Protein AF-A0A8T2C7H6-F1 (afdb_monomer_lite)

Foldseek 3Di:
DQPQLVVLLVCQVPVVVVDQQEWEAAPVGDIRGHHCVLLCVQQVLVVVQQVVQVVVDPDRHGYGYVCVQQVPDHADPQLVSQLVSCSRNVDHDPRDPVLLPDPDPLDPSLDDPSNVRSVVSNVSVCVSSVVVVSVVCCCVVPSNPVLPPPDDDDPPDDDDDDDDDPPVVVVVVVVVVVVVVVVVVVSNVVSVVVVVVLSVQLVVLVVQLVVLVVVLVVLVVVLVVCVVVVVVVSNVVSVVVSVVSVVVNVVSVVSNVVSVD

Radius of gyration: 28.63 Å; chains: 1; bounding box: 79×47×77 Å

Sequence (261 aa):
MLLLSNSLDSIFDKPEEFYSDAKLVLANGHEVSFHRCILLARIPLFKTALARAEKIQVDKTTKLELKEIAKDYEVGFHSVITVLAYAYSNRIKPPPKEISNCLDMNCCHLNCRPTVNFFMEVLYLAYIFQIPELVTRYQVSDSFVQVIDSGNQSLESPVVTVVGNGSSRLELVKAQIEAKLNRARELAASVTSARKNAIRKRRKASKNIRLASTTHEELEKQLEEAIEAEDFDAAERISESLAAKERDRLALLALLRQAEC

InterPro domains:
  IPR000210 BTB/POZ domain [PF00651] (17-108)
  IPR000210 BTB/POZ domain [PS50097] (20-96)
  IPR000210 BTB/POZ domain [SM00225] (20-146)
  IPR044292 Regulatory protein NPR [PTHR46475] (3-150)

Organism: NCBI:txid1240361

pLDDT: mean 79.99, std 16.01, range [32.78, 97.56]

Secondary structure (DSSP, 8-state):
-HHHHHHHHHHHHSTTTTT--EEEEPTTS-EEEE-HHHHHHH-THHHHHHHHHGGG--SSSEEEEGGGT--SS---HHHHHHHHHHHHHS-PPPP-GGGG--S-TT--STT-HHHHHHHHHHHHHHHHTT-HHHHHHHTTSTTSGGGT-SS--------------HHHHHHHHHHHHHHHHHHHHHHHHHHHHHHHHHHHHHHHHHHHHHHHHHHHHHHHHHHHHHHHTT-HHHHHHHHHHHHHHHHHHHHHHHHHHHHH-

Structure (mmCIF, N/CA/C/O backbone):
data_AF-A0A8T2C7H6-F1
#
_entry.id   AF-A0A8T2C7H6-F1
#
loop_
_atom_site.group_PDB
_atom_site.id
_atom_site.type_symbol
_atom_site.label_atom_id
_atom_site.label_alt_id
_atom_site.label_comp_id
_atom_site.label_asym_id
_atom_site.label_entity_id
_atom_site.label_seq_id
_atom_site.pdbx_PDB_ins_code
_atom_site.Cartn_x
_atom_site.Cartn_y
_atom_site.Cartn_z
_atom_site.occupancy
_atom_site.B_iso_or_equiv
_atom_site.auth_seq_id
_atom_site.auth_comp_id
_atom_site.auth_asym_id
_atom_site.auth_atom_id
_atom_site.pdbx_PDB_model_num
ATOM 1 N N . MET A 1 1 ? 6.888 15.264 22.978 1.00 47.78 1 MET A N 1
ATOM 2 C CA . MET A 1 1 ? 5.768 14.318 22.741 1.00 47.78 1 MET A CA 1
ATOM 3 C C . MET A 1 1 ? 6.164 13.058 21.937 1.00 47.78 1 MET A C 1
ATOM 5 O O . MET A 1 1 ? 5.310 12.215 21.708 1.00 47.78 1 MET A O 1
ATOM 9 N N . LEU A 1 2 ? 7.434 12.872 21.531 1.00 53.25 2 LEU A N 1
ATOM 10 C CA . LEU A 1 2 ? 7.877 11.685 20.767 1.00 53.25 2 LEU A CA 1
ATOM 11 C C . LEU A 1 2 ? 8.210 10.460 21.644 1.00 53.25 2 LEU A C 1
ATOM 13 O O . LEU A 1 2 ? 8.023 9.336 21.197 1.00 53.25 2 LEU A O 1
ATOM 17 N N . LEU A 1 3 ? 8.636 10.667 22.897 1.00 55.28 3 LEU A N 1
ATOM 18 C CA . LEU A 1 3 ? 9.089 9.589 23.791 1.00 55.28 3 LEU A CA 1
ATOM 19 C C . LEU A 1 3 ? 7.955 8.637 24.214 1.00 55.28 3 LEU A C 1
ATOM 21 O O . LEU A 1 3 ? 8.118 7.429 24.126 1.00 55.28 3 LEU A O 1
ATOM 25 N N . LEU A 1 4 ? 6.778 9.169 24.567 1.00 59.59 4 LEU A N 1
ATOM 26 C CA . LEU A 1 4 ? 5.610 8.364 24.962 1.00 59.59 4 LEU A CA 1
ATOM 27 C C . LEU A 1 4 ? 5.052 7.505 23.817 1.00 59.59 4 LEU A C 1
ATOM 29 O O . LEU A 1 4 ? 4.659 6.369 24.052 1.00 59.59 4 LEU A O 1
ATOM 33 N N . SER A 1 5 ? 5.036 8.015 22.578 1.00 59.41 5 SER A N 1
ATOM 34 C CA . SER A 1 5 ? 4.521 7.241 21.432 1.00 59.41 5 SER A CA 1
ATOM 35 C C . SER A 1 5 ? 5.413 6.052 21.078 1.00 59.41 5 SER A C 1
ATOM 37 O O . SER A 1 5 ? 4.890 4.990 20.765 1.00 59.41 5 SER A O 1
ATOM 39 N N . ASN A 1 6 ? 6.738 6.207 21.177 1.00 62.47 6 ASN A N 1
ATOM 40 C CA . ASN A 1 6 ? 7.678 5.106 20.950 1.00 62.47 6 ASN A CA 1
ATOM 41 C C . ASN A 1 6 ? 7.538 4.019 22.028 1.00 62.47 6 ASN A C 1
ATOM 43 O O . ASN A 1 6 ? 7.580 2.838 21.711 1.00 62.47 6 ASN A O 1
ATOM 47 N N . SER A 1 7 ? 7.335 4.411 23.291 1.00 71.81 7 SER A N 1
ATOM 48 C CA . SER A 1 7 ? 7.125 3.461 24.389 1.00 71.81 7 SER A CA 1
ATOM 49 C C . SER A 1 7 ? 5.823 2.669 24.248 1.00 71.81 7 SER A C 1
ATOM 51 O O . SER A 1 7 ? 5.812 1.479 24.539 1.00 71.81 7 SER A O 1
ATOM 53 N N . LEU A 1 8 ? 4.740 3.302 23.781 1.00 77.44 8 LEU A N 1
ATOM 54 C CA . LEU A 1 8 ? 3.461 2.620 23.554 1.00 77.44 8 LEU A CA 1
ATOM 55 C C . LEU A 1 8 ? 3.505 1.660 22.360 1.00 77.44 8 LEU A C 1
ATOM 57 O O . LEU A 1 8 ? 2.845 0.627 22.403 1.00 77.44 8 LEU A O 1
ATOM 61 N N . ASP A 1 9 ? 4.290 1.973 21.329 1.00 79.50 9 ASP A N 1
ATOM 62 C CA . ASP A 1 9 ? 4.478 1.078 20.184 1.00 79.50 9 ASP A CA 1
ATOM 63 C C . ASP A 1 9 ? 5.139 -0.243 20.620 1.00 79.50 9 ASP A C 1
ATOM 65 O O . ASP A 1 9 ? 4.598 -1.318 20.374 1.00 79.50 9 ASP A O 1
ATOM 69 N N . SER A 1 10 ? 6.221 -0.163 21.406 1.00 81.69 10 SER A N 1
ATOM 70 C CA . SER A 1 10 ? 6.892 -1.345 21.970 1.00 81.69 10 SER A CA 1
ATOM 71 C C . SER A 1 10 ? 6.002 -2.167 22.910 1.00 81.69 10 SER A C 1
ATOM 73 O O . SER A 1 10 ? 6.157 -3.383 22.991 1.00 81.69 10 SER A O 1
ATOM 75 N N . ILE A 1 11 ? 5.081 -1.515 23.630 1.00 85.75 11 ILE A N 1
ATOM 76 C CA . ILE A 1 11 ? 4.109 -2.196 24.500 1.00 85.75 11 ILE A CA 1
ATOM 77 C C . ILE A 1 11 ? 3.114 -3.014 23.668 1.00 85.75 11 ILE A C 1
ATOM 79 O O . ILE A 1 11 ? 2.721 -4.104 24.081 1.00 85.75 11 ILE A O 1
ATOM 83 N N . PHE A 1 12 ? 2.705 -2.507 22.502 1.00 87.88 12 PHE A N 1
ATOM 84 C CA . PHE A 1 12 ? 1.784 -3.225 21.623 1.00 87.88 12 PHE A CA 1
ATOM 85 C C . PHE A 1 12 ? 2.445 -4.407 20.910 1.00 87.88 12 PHE A C 1
ATOM 87 O O . PHE A 1 12 ? 1.798 -5.432 20.730 1.00 87.88 12 PHE A O 1
ATOM 94 N N . ASP A 1 13 ? 3.727 -4.294 20.555 1.00 85.19 13 ASP A N 1
ATOM 95 C CA . ASP A 1 13 ? 4.473 -5.384 19.912 1.00 85.19 13 ASP A CA 1
ATOM 96 C C . ASP A 1 13 ? 4.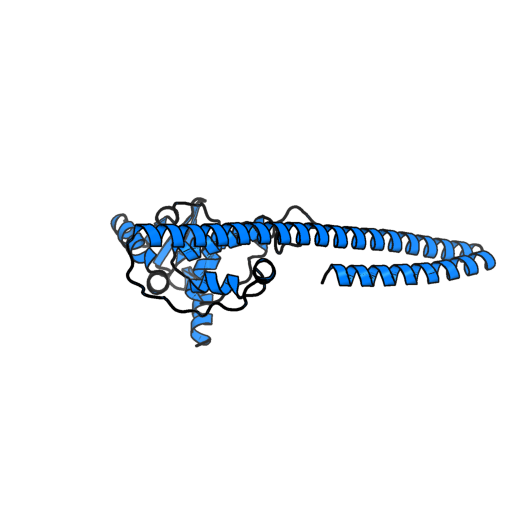714 -6.579 20.858 1.00 85.19 13 ASP A C 1
ATOM 98 O O . ASP A 1 13 ? 4.993 -7.687 20.401 1.00 85.19 13 ASP A O 1
ATOM 102 N N . LYS A 1 14 ? 4.606 -6.366 22.178 1.00 85.06 14 LYS A N 1
ATOM 103 C CA . LYS A 1 14 ? 4.846 -7.382 23.213 1.00 85.06 14 LYS A CA 1
ATOM 104 C C . LYS A 1 14 ? 3.780 -7.380 24.318 1.00 85.06 14 LYS A C 1
ATOM 106 O O . LYS A 1 14 ? 4.094 -7.160 25.491 1.00 85.06 14 LYS A O 1
ATOM 111 N N . PRO A 1 15 ? 2.509 -7.616 23.980 1.00 80.44 15 PRO A N 1
ATOM 112 C CA . PRO A 1 15 ? 1.405 -7.363 24.896 1.00 80.44 15 PRO A CA 1
ATOM 113 C C . PRO A 1 15 ? 1.431 -8.268 26.141 1.00 80.44 15 PRO A C 1
ATOM 115 O O . PRO A 1 15 ? 1.052 -7.816 27.224 1.00 80.44 15 PRO A O 1
ATOM 118 N N . GLU A 1 16 ? 1.937 -9.502 26.036 1.00 77.19 16 GLU A N 1
ATOM 119 C CA . GLU A 1 16 ? 2.053 -10.418 27.179 1.00 77.19 16 GLU A CA 1
ATOM 120 C C . GLU A 1 16 ? 3.142 -9.997 28.181 1.00 77.19 16 GLU A C 1
ATOM 122 O O . GLU A 1 16 ? 2.962 -10.181 29.384 1.00 77.19 16 GLU A O 1
ATOM 127 N N . GLU A 1 17 ? 4.245 -9.396 27.714 1.00 83.81 17 GLU A N 1
ATOM 128 C CA . GLU A 1 17 ? 5.313 -8.882 28.590 1.00 83.81 17 GLU A CA 1
ATOM 129 C C . GLU A 1 17 ? 4.847 -7.650 29.394 1.00 83.81 17 GLU A C 1
ATOM 131 O O . GLU A 1 17 ? 5.397 -7.360 30.458 1.00 83.81 17 GLU A O 1
ATOM 136 N N . PHE A 1 18 ? 3.813 -6.946 28.916 1.00 82.12 18 PHE A N 1
ATOM 137 C CA . PHE A 1 18 ? 3.315 -5.691 29.492 1.00 82.12 18 PHE A CA 1
ATOM 138 C C . PHE A 1 18 ? 1.905 -5.778 30.093 1.00 82.12 18 PHE A C 1
ATOM 140 O O . PHE A 1 18 ? 1.260 -4.753 30.307 1.00 82.12 18 PHE A O 1
ATOM 147 N N . TYR A 1 19 ? 1.471 -6.981 30.481 1.00 83.94 19 TYR A N 1
ATOM 148 C CA . TYR A 1 19 ? 0.229 -7.204 31.233 1.00 83.94 19 TYR A CA 1
ATOM 149 C C . TYR A 1 19 ? -1.051 -6.803 30.479 1.00 83.94 19 TYR A C 1
ATOM 151 O O . TYR A 1 19 ? -1.969 -6.225 31.067 1.00 83.94 19 TYR A O 1
ATOM 159 N N . SER A 1 20 ? -1.152 -7.134 29.188 1.00 88.50 20 SER A N 1
ATOM 160 C CA . SER A 1 20 ? -2.422 -7.014 28.462 1.00 88.50 20 SER A CA 1
ATOM 161 C C . SER A 1 20 ? -3.556 -7.743 29.196 1.00 88.50 20 SER A C 1
ATOM 163 O O . SER A 1 20 ? -3.390 -8.888 29.623 1.00 88.50 20 SER A O 1
ATOM 165 N N . ASP A 1 21 ? -4.716 -7.100 29.314 1.00 88.88 21 ASP A N 1
ATOM 166 C CA . ASP A 1 21 ? -5.830 -7.555 30.152 1.00 88.88 21 ASP A CA 1
ATOM 167 C C . ASP A 1 21 ? -7.097 -7.915 29.358 1.00 88.88 21 ASP A C 1
ATOM 169 O O . ASP A 1 21 ? -8.091 -8.375 29.929 1.00 88.88 21 ASP A O 1
ATOM 173 N N . ALA A 1 22 ? -7.058 -7.762 28.033 1.00 90.88 22 ALA A N 1
ATOM 174 C CA . ALA A 1 22 ? -8.133 -8.147 27.133 1.00 90.88 22 ALA A CA 1
ATOM 175 C C . ALA A 1 22 ? -7.609 -8.690 25.798 1.00 90.88 22 ALA A C 1
ATOM 177 O O . ALA A 1 22 ? -6.454 -8.491 25.423 1.00 90.88 22 ALA A O 1
ATOM 178 N N . LYS A 1 23 ? -8.484 -9.388 25.073 1.00 92.94 23 LYS A N 1
ATOM 179 C CA . LYS A 1 23 ? -8.211 -9.970 23.760 1.00 92.94 23 LYS A CA 1
ATOM 180 C C . LYS A 1 23 ? -9.352 -9.694 22.796 1.00 92.94 23 LYS A C 1
ATOM 182 O O . LYS A 1 23 ? -10.521 -9.835 23.149 1.00 92.94 23 LYS A O 1
ATOM 187 N N . LEU A 1 24 ? -9.005 -9.321 21.572 1.00 93.50 24 LEU A N 1
ATOM 188 C CA . LEU A 1 24 ? -9.930 -9.150 20.461 1.00 93.50 24 LEU A CA 1
ATOM 189 C C . LEU A 1 24 ? -9.876 -10.408 19.591 1.00 93.50 24 LEU A C 1
ATOM 191 O O . LEU A 1 24 ? -8.815 -10.747 19.072 1.00 93.50 24 LEU A O 1
ATOM 195 N N . VAL A 1 25 ? -10.999 -11.103 19.453 1.00 93.38 25 VAL A N 1
ATOM 196 C CA . VAL A 1 25 ? -11.116 -12.366 18.713 1.00 93.38 25 VAL A CA 1
ATOM 197 C C . VAL A 1 25 ? -11.648 -12.082 17.309 1.00 93.38 25 VAL A C 1
ATOM 199 O O . VAL A 1 25 ? -12.675 -11.417 17.148 1.00 93.38 25 VAL A O 1
ATOM 202 N N . LEU A 1 26 ? -10.932 -12.554 16.287 1.00 94.06 26 LEU A N 1
ATOM 203 C CA . LEU A 1 26 ? -11.299 -12.407 14.878 1.00 94.06 26 LEU A CA 1
ATOM 204 C C . LEU A 1 26 ? -12.089 -13.625 14.376 1.00 94.06 26 LEU A C 1
ATOM 206 O O . LEU A 1 26 ? -12.032 -14.706 14.956 1.00 94.06 26 LEU A O 1
ATOM 210 N N . ALA A 1 27 ? -12.783 -13.469 13.244 1.00 88.81 27 ALA A N 1
ATOM 211 C CA . ALA A 1 27 ? -13.591 -14.533 12.635 1.00 88.81 27 ALA A CA 1
ATOM 212 C C . ALA A 1 27 ? -12.782 -15.795 12.282 1.00 88.81 27 ALA A C 1
ATOM 214 O O . ALA A 1 27 ? -13.288 -16.910 12.380 1.00 88.81 27 ALA A O 1
ATOM 215 N N . ASN A 1 28 ? -11.506 -15.626 11.936 1.00 87.44 28 ASN A N 1
ATOM 216 C CA . ASN A 1 28 ? -10.579 -16.715 11.633 1.00 87.44 28 ASN A CA 1
ATOM 217 C C . ASN A 1 28 ? -9.954 -17.373 12.884 1.00 87.44 28 ASN A C 1
ATOM 219 O O . ASN A 1 28 ? -9.046 -18.189 12.748 1.00 87.44 28 ASN A O 1
ATOM 223 N N . GLY A 1 29 ? -10.399 -17.000 14.089 1.00 88.44 29 GLY A N 1
ATOM 224 C CA . GLY A 1 29 ? -9.925 -17.548 15.361 1.00 88.44 29 GLY A CA 1
ATOM 225 C C . GLY A 1 29 ? -8.629 -16.933 15.895 1.00 88.44 29 GLY A C 1
ATOM 226 O O . GLY A 1 29 ? -8.222 -17.283 17.000 1.00 88.44 29 GLY A O 1
ATOM 227 N N . HIS A 1 30 ? -7.985 -16.012 15.167 1.00 92.56 30 HIS A N 1
ATOM 228 C CA . HIS A 1 30 ? -6.834 -15.288 15.708 1.00 92.56 30 HIS A CA 1
ATOM 229 C C . HIS A 1 30 ? -7.264 -14.368 16.856 1.00 92.56 30 HIS A C 1
ATOM 231 O O . HIS A 1 30 ? -8.291 -13.690 16.780 1.00 92.56 30 HIS A O 1
ATOM 237 N N . GLU A 1 31 ? -6.441 -14.313 17.901 1.00 93.69 31 GLU A N 1
ATOM 238 C CA . GLU A 1 31 ? -6.631 -13.429 19.049 1.00 93.69 31 GLU A CA 1
ATOM 239 C C . GLU A 1 31 ? -5.573 -12.321 19.034 1.00 93.69 31 GLU A C 1
ATOM 241 O O . GLU A 1 31 ? -4.388 -12.588 18.840 1.00 93.69 31 GLU A O 1
ATOM 246 N N . VAL A 1 32 ? -5.996 -11.078 19.270 1.00 93.44 32 VAL A N 1
ATOM 247 C CA . VAL A 1 32 ? -5.102 -9.923 19.427 1.00 93.44 32 VAL A CA 1
ATOM 248 C C . VAL A 1 32 ? -5.207 -9.401 20.854 1.00 93.44 32 VAL A C 1
ATOM 250 O O . VAL A 1 32 ? -6.244 -8.862 21.244 1.00 93.44 32 VAL A O 1
ATOM 253 N N . SER A 1 33 ? -4.142 -9.563 21.635 1.00 93.00 33 SER A N 1
ATOM 254 C CA . SER A 1 33 ? -4.045 -9.042 23.001 1.00 93.00 33 SER A CA 1
ATOM 255 C C . SER A 1 33 ? -3.975 -7.509 22.999 1.00 93.00 33 SER A C 1
ATOM 257 O O . SER A 1 33 ? -3.279 -6.905 22.183 1.00 93.00 33 SER A O 1
ATOM 259 N N . PHE A 1 34 ? -4.693 -6.855 23.912 1.00 92.62 34 PHE A N 1
ATOM 260 C CA . PHE A 1 34 ? -4.674 -5.401 24.062 1.00 92.62 34 PHE A CA 1
ATOM 261 C C . PHE A 1 34 ? -4.896 -4.971 25.517 1.00 92.62 34 PHE A C 1
ATOM 263 O O . PHE A 1 34 ? -5.297 -5.752 26.377 1.00 92.62 34 PHE A O 1
ATOM 270 N N . HIS A 1 35 ? -4.626 -3.695 25.784 1.00 91.38 35 HIS A N 1
ATOM 271 C CA . HIS A 1 35 ? -4.761 -3.075 27.097 1.00 91.38 35 HIS A CA 1
ATOM 272 C C . HIS A 1 35 ? -6.015 -2.201 27.091 1.00 91.38 35 HIS A C 1
ATOM 274 O O . HIS A 1 35 ? -6.087 -1.212 26.346 1.00 91.38 35 HIS A O 1
ATOM 280 N N . ARG A 1 36 ? -7.009 -2.543 27.916 1.00 90.50 36 ARG A N 1
ATOM 281 C CA . ARG A 1 36 ? -8.300 -1.832 27.951 1.00 90.50 36 ARG A CA 1
ATOM 282 C C . ARG A 1 36 ? -8.116 -0.341 28.205 1.00 90.50 36 ARG A C 1
ATOM 284 O O . ARG A 1 36 ? -8.756 0.464 27.539 1.00 90.50 36 ARG A O 1
ATOM 291 N N . CYS A 1 37 ? -7.211 0.039 29.107 1.00 86.75 37 CYS A N 1
ATOM 292 C CA . CYS A 1 37 ? -6.956 1.441 29.451 1.00 86.75 37 CYS A CA 1
ATOM 293 C C . CYS A 1 37 ? -6.489 2.291 28.255 1.00 86.75 37 CYS A C 1
ATOM 295 O O . CYS A 1 37 ? -6.852 3.462 28.165 1.00 86.75 37 CYS A O 1
ATOM 297 N N . ILE A 1 38 ? -5.737 1.705 27.319 1.00 89.00 38 ILE A N 1
ATOM 298 C CA . ILE A 1 38 ? -5.237 2.406 26.133 1.00 89.00 38 ILE A CA 1
ATOM 299 C C . ILE A 1 38 ? -6.330 2.472 25.068 1.00 89.00 38 ILE A C 1
ATOM 301 O O . ILE A 1 38 ? -6.650 3.563 24.591 1.00 89.00 38 ILE A O 1
ATOM 305 N N . LEU A 1 39 ? -6.948 1.335 24.721 1.00 89.69 39 LEU A N 1
ATOM 306 C CA . LEU A 1 39 ? -7.971 1.330 23.673 1.00 89.69 39 LEU A CA 1
ATOM 307 C C . LEU A 1 39 ? -9.227 2.096 24.074 1.00 89.69 39 LEU A C 1
ATOM 309 O O . LEU A 1 39 ? -9.740 2.843 23.253 1.00 89.69 39 LEU A O 1
ATOM 313 N N . LEU A 1 40 ? -9.698 1.999 25.318 1.00 87.81 40 LEU A N 1
ATOM 314 C CA . LEU A 1 40 ? -10.875 2.753 25.765 1.00 87.81 40 LEU A CA 1
ATOM 315 C C . LEU A 1 40 ? -10.657 4.269 25.724 1.00 87.81 40 LEU A C 1
ATOM 317 O O . LEU A 1 40 ? -11.610 5.011 25.498 1.00 87.81 40 LEU A O 1
ATOM 321 N N . ALA A 1 41 ? -9.418 4.732 25.922 1.00 87.06 41 ALA A N 1
ATOM 322 C CA . ALA A 1 41 ? -9.077 6.149 25.840 1.00 87.06 41 ALA A CA 1
ATOM 323 C C . ALA A 1 41 ? -9.042 6.675 24.394 1.00 87.06 41 ALA A C 1
ATOM 325 O O . ALA A 1 41 ? -9.216 7.872 24.175 1.00 87.06 41 ALA A O 1
ATOM 326 N N . ARG A 1 42 ? -8.793 5.800 23.412 1.00 86.06 42 ARG A N 1
ATOM 327 C CA . ARG A 1 42 ? -8.570 6.166 22.001 1.00 86.06 42 ARG A CA 1
ATOM 328 C C . ARG A 1 42 ? -9.715 5.762 21.075 1.00 86.06 42 ARG A C 1
ATOM 330 O O . ARG A 1 42 ? -9.885 6.366 20.026 1.00 86.06 42 ARG A O 1
ATOM 337 N N . ILE A 1 43 ? -10.484 4.749 21.465 1.00 87.62 43 ILE A N 1
ATOM 338 C CA . ILE A 1 43 ? -11.560 4.129 20.694 1.00 87.62 43 ILE A CA 1
ATOM 339 C C . ILE A 1 43 ? -12.776 3.947 21.620 1.00 87.62 43 ILE A C 1
ATOM 341 O O . ILE A 1 43 ? -12.983 2.872 22.196 1.00 87.62 43 ILE A O 1
ATOM 345 N N . PRO A 1 44 ? -13.621 4.983 21.775 1.00 80.12 44 PRO A N 1
ATOM 346 C CA . PRO A 1 44 ? -14.738 4.964 22.723 1.00 80.12 44 PRO A CA 1
ATOM 347 C C . PRO A 1 44 ? -15.751 3.834 22.489 1.00 80.12 44 PRO A C 1
ATOM 349 O O . PRO A 1 44 ? -16.406 3.389 23.433 1.00 80.12 44 PRO A O 1
ATOM 352 N N . LEU A 1 45 ? -15.860 3.330 21.253 1.00 83.25 45 LEU A N 1
ATOM 353 C CA . LEU A 1 45 ? -16.772 2.243 20.883 1.00 83.25 45 LEU A CA 1
ATOM 354 C C . LEU A 1 45 ? -16.529 0.953 21.688 1.00 83.25 45 LEU A C 1
ATOM 356 O O . LEU A 1 45 ? -17.476 0.228 22.004 1.00 83.25 45 LEU A O 1
ATOM 360 N N . PHE A 1 46 ? -15.280 0.696 22.092 1.00 84.44 46 PHE A N 1
ATOM 361 C CA . PHE A 1 46 ? -14.929 -0.484 22.885 1.00 84.44 46 PHE A CA 1
ATOM 362 C C . PHE A 1 46 ? -15.545 -0.452 24.288 1.00 84.44 46 PHE A C 1
ATOM 364 O O . PHE A 1 46 ? -15.720 -1.509 24.887 1.00 84.44 46 PHE A O 1
ATOM 371 N N . LYS A 1 47 ? -15.946 0.719 24.807 1.00 83.19 47 LYS A N 1
ATOM 372 C CA . LYS A 1 47 ? -16.526 0.851 26.154 1.00 83.19 47 LYS A CA 1
ATOM 373 C C . LYS A 1 47 ? -17.814 0.051 26.303 1.00 83.19 47 LYS A C 1
ATOM 375 O O . LYS A 1 47 ? -17.974 -0.706 27.255 1.00 83.19 47 LYS A O 1
ATOM 380 N N . THR A 1 48 ? -18.731 0.205 25.354 1.00 81.81 48 THR A N 1
ATOM 381 C CA . THR A 1 48 ? -20.023 -0.491 25.388 1.00 81.81 48 THR A CA 1
ATOM 382 C C . THR A 1 48 ? -19.870 -1.974 25.065 1.00 81.81 48 THR A C 1
ATOM 384 O O . THR A 1 48 ? -20.602 -2.793 25.615 1.00 81.81 48 THR A O 1
ATOM 387 N N . ALA A 1 49 ? -18.926 -2.320 24.190 1.00 82.69 49 ALA A N 1
ATOM 388 C CA . ALA A 1 49 ? -18.671 -3.698 23.791 1.00 82.69 49 ALA A CA 1
ATOM 389 C C . ALA A 1 49 ? -18.019 -4.510 24.929 1.00 82.69 49 ALA A C 1
ATOM 391 O O . ALA A 1 49 ? -18.514 -5.574 25.292 1.00 82.69 49 ALA A O 1
ATOM 392 N N . LEU A 1 50 ? -16.996 -3.958 25.589 1.00 83.25 50 LEU A N 1
ATOM 393 C CA . LEU A 1 50 ? -16.332 -4.600 26.728 1.00 83.25 50 LEU A CA 1
ATOM 394 C C . LEU A 1 50 ? -17.256 -4.755 27.937 1.00 83.25 50 LEU A C 1
ATOM 396 O O . LEU A 1 50 ? -17.304 -5.830 28.523 1.00 83.25 50 LEU A O 1
ATOM 400 N N . ALA A 1 51 ? -18.076 -3.747 28.250 1.00 82.25 51 ALA A N 1
ATOM 401 C CA . ALA A 1 51 ? -19.049 -3.848 29.342 1.00 82.25 51 ALA A CA 1
ATOM 402 C C . ALA A 1 51 ? -20.105 -4.955 29.124 1.00 82.25 51 ALA A C 1
ATOM 404 O O . ALA A 1 51 ? -20.750 -5.395 30.077 1.00 82.25 51 ALA A O 1
ATOM 405 N N . ARG A 1 52 ? 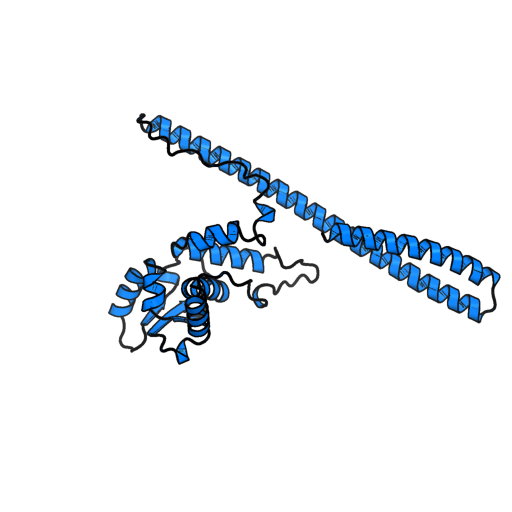-20.327 -5.391 27.875 1.00 77.44 52 ARG A N 1
ATOM 406 C CA . ARG A 1 52 ? -21.161 -6.563 27.563 1.00 77.44 52 ARG A CA 1
ATOM 407 C C . ARG A 1 52 ? -20.369 -7.858 27.716 1.00 77.44 52 ARG A C 1
ATOM 409 O O . ARG A 1 52 ? -20.880 -8.784 28.337 1.00 77.44 52 ARG A O 1
ATOM 416 N N . ALA A 1 53 ? -19.134 -7.891 27.218 1.00 76.38 53 ALA A N 1
ATOM 417 C CA . ALA A 1 53 ? -18.243 -9.044 27.324 1.00 76.38 53 ALA A CA 1
ATOM 418 C C . ALA A 1 53 ? -17.913 -9.419 28.784 1.00 76.38 53 ALA A C 1
ATOM 420 O O . ALA A 1 53 ? -17.875 -10.599 29.127 1.00 76.38 53 ALA A O 1
ATOM 421 N N . GLU A 1 54 ? -17.742 -8.431 29.666 1.00 75.81 54 GLU A N 1
ATOM 422 C CA . GLU A 1 54 ? -17.445 -8.633 31.093 1.00 75.81 54 GLU A CA 1
ATOM 423 C C . GLU A 1 54 ? -18.597 -9.301 31.862 1.00 75.81 54 GLU A C 1
ATOM 425 O O . GLU A 1 54 ? -18.356 -10.030 32.819 1.00 75.81 54 GLU A O 1
ATOM 430 N N . LYS A 1 55 ? -19.853 -9.130 31.425 1.00 67.75 55 LYS A N 1
ATOM 431 C CA . LYS A 1 55 ? -21.018 -9.771 32.068 1.00 67.75 55 LYS A CA 1
ATOM 432 C C . LYS A 1 55 ? -21.099 -11.277 31.824 1.00 67.75 55 LYS A C 1
ATOM 434 O O . LYS A 1 55 ? -21.880 -11.953 32.484 1.00 67.75 55 LYS A O 1
ATOM 439 N N . ILE A 1 56 ? -20.345 -11.778 30.849 1.00 65.69 56 ILE A N 1
ATOM 440 C CA . ILE A 1 56 ? -20.397 -13.165 30.374 1.00 65.69 56 ILE A CA 1
ATOM 441 C C . ILE A 1 56 ? -19.209 -13.974 30.934 1.00 65.69 56 ILE A C 1
ATOM 443 O O . ILE A 1 56 ? -19.176 -15.196 30.814 1.00 65.69 56 ILE A O 1
ATOM 447 N N . GLN A 1 57 ? -18.229 -13.325 31.573 1.00 64.94 57 GLN A N 1
ATOM 448 C CA . GLN A 1 57 ? -16.941 -13.949 31.872 1.00 64.94 57 GLN A CA 1
ATOM 449 C C . GLN A 1 57 ? -16.839 -14.671 33.214 1.00 64.94 57 GLN A C 1
ATOM 451 O O . GLN A 1 57 ? -17.274 -14.185 34.253 1.00 64.94 57 GLN A O 1
ATOM 456 N N . VAL A 1 58 ? -16.156 -15.818 33.147 1.00 57.47 58 VAL A N 1
ATOM 457 C CA . VAL A 1 58 ? -15.702 -16.663 34.266 1.00 57.47 58 VAL A CA 1
ATOM 458 C C . VAL A 1 58 ? -14.170 -16.582 34.439 1.00 57.47 58 VAL A C 1
ATOM 460 O O . VAL A 1 58 ? -13.639 -16.995 35.464 1.00 57.47 58 VAL A O 1
ATOM 463 N N . ASP A 1 59 ? -13.452 -16.031 33.453 1.00 60.72 59 ASP A N 1
ATOM 464 C CA . ASP A 1 59 ? -11.989 -16.081 33.339 1.00 60.72 59 ASP A CA 1
ATOM 465 C C . ASP A 1 59 ? -11.321 -14.714 33.602 1.00 60.72 59 ASP A C 1
ATOM 467 O O . ASP A 1 59 ? -11.975 -13.672 33.534 1.00 60.72 59 ASP A O 1
ATOM 471 N N . LYS A 1 60 ? -10.009 -14.694 33.890 1.00 71.75 60 LYS A N 1
ATOM 472 C CA . LYS A 1 60 ? -9.272 -13.458 34.255 1.00 71.75 60 LYS A CA 1
ATOM 473 C C . LYS A 1 60 ? -9.081 -12.457 33.104 1.00 71.75 60 LYS A C 1
ATOM 475 O O . LYS A 1 60 ? -8.832 -11.285 33.378 1.00 71.75 60 LYS A O 1
ATOM 480 N N . THR A 1 61 ? -9.148 -12.900 31.847 1.00 79.00 61 THR A N 1
ATOM 481 C CA . THR A 1 61 ? -8.841 -12.077 30.662 1.00 79.00 61 THR A CA 1
ATOM 482 C C . THR A 1 61 ? -10.084 -11.843 29.818 1.00 79.00 61 THR A C 1
ATOM 484 O O . THR A 1 61 ? -10.749 -12.794 29.401 1.00 79.00 61 THR A O 1
ATOM 487 N N . THR A 1 62 ? -10.361 -10.577 29.491 1.00 86.50 62 THR A 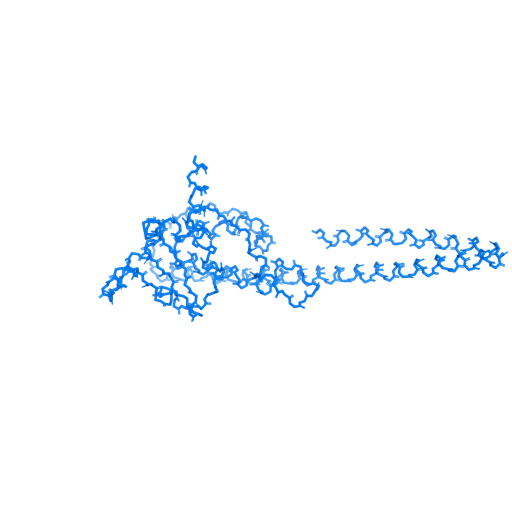N 1
ATOM 488 C CA . THR A 1 62 ? -11.594 -10.225 28.790 1.00 86.50 62 THR A CA 1
ATOM 489 C C . THR A 1 62 ? -11.517 -10.448 27.286 1.00 86.50 62 THR A C 1
ATOM 491 O O . THR A 1 62 ? -10.805 -9.733 26.593 1.00 86.50 62 THR A O 1
ATOM 494 N N . LYS A 1 63 ? -12.282 -11.411 26.759 1.00 89.94 63 LYS A N 1
ATOM 495 C CA . LYS A 1 63 ? -12.401 -11.669 25.316 1.00 89.94 63 LYS A CA 1
ATOM 496 C C . LYS A 1 63 ? -13.565 -10.897 24.703 1.00 89.94 63 LYS A C 1
ATOM 498 O O . LYS A 1 63 ? -14.678 -10.945 25.220 1.00 89.94 63 LYS A O 1
ATOM 503 N N . LEU A 1 64 ? -13.295 -10.215 23.596 1.00 90.88 64 LEU A N 1
ATOM 504 C CA . LEU A 1 64 ? -14.256 -9.440 22.824 1.00 90.88 64 LEU A CA 1
ATOM 505 C C . LEU A 1 64 ? -14.230 -9.899 21.369 1.00 90.88 64 LEU A C 1
ATOM 507 O O . LEU A 1 64 ? -13.180 -9.910 20.736 1.00 90.88 64 LEU A O 1
ATOM 511 N N . GLU A 1 65 ? -15.384 -10.255 20.829 1.00 91.19 65 GLU A N 1
ATOM 512 C CA . GLU A 1 65 ? -15.521 -10.713 19.450 1.00 91.19 65 GLU A CA 1
ATOM 513 C C . GLU A 1 65 ? -15.598 -9.514 18.493 1.00 91.19 65 GLU A C 1
ATOM 515 O O . GLU A 1 65 ? -16.491 -8.673 18.607 1.00 91.19 65 GLU A O 1
ATOM 520 N N . LEU A 1 66 ? -14.702 -9.430 17.503 1.00 91.75 66 LEU A N 1
ATOM 521 C CA . LEU A 1 66 ? -14.671 -8.297 16.569 1.00 91.75 66 LEU A CA 1
ATOM 522 C C . LEU A 1 66 ? -15.975 -8.166 15.769 1.00 91.75 66 LEU A C 1
ATOM 524 O O . LEU A 1 66 ? -16.433 -7.050 15.534 1.00 91.75 66 LEU A O 1
ATOM 528 N N . LYS A 1 67 ? -16.622 -9.289 15.438 1.00 88.94 67 LYS A N 1
ATOM 529 C CA . LYS A 1 67 ? -17.942 -9.332 14.780 1.00 88.94 67 LYS A CA 1
ATOM 530 C C . LYS A 1 67 ? -19.056 -8.643 15.577 1.00 88.94 67 LYS A C 1
ATOM 532 O O . LYS A 1 67 ? -20.087 -8.302 15.008 1.00 88.94 67 LYS A O 1
ATOM 537 N N . GLU A 1 68 ? -18.892 -8.426 16.885 1.00 86.00 68 GLU A N 1
ATOM 538 C CA . GLU A 1 68 ? -19.867 -7.660 17.676 1.00 86.00 68 GLU A CA 1
ATOM 539 C C . GLU A 1 68 ? -19.796 -6.155 17.389 1.00 86.00 68 GLU A C 1
ATOM 541 O O . GLU A 1 68 ? -20.777 -5.437 17.612 1.00 86.00 68 GLU A O 1
ATOM 546 N N . ILE A 1 69 ? -18.651 -5.694 16.878 1.00 86.62 69 ILE A N 1
ATOM 547 C CA . ILE A 1 69 ? -18.324 -4.287 16.642 1.00 86.62 69 ILE A CA 1
ATOM 548 C C . ILE A 1 69 ? -18.316 -3.974 15.139 1.00 86.62 69 ILE A C 1
ATOM 550 O O . ILE A 1 69 ? -18.949 -3.013 14.712 1.00 86.62 69 ILE A O 1
ATOM 554 N N . ALA A 1 70 ? -17.636 -4.798 14.343 1.00 87.75 70 ALA A N 1
ATOM 555 C CA . ALA A 1 70 ? -17.507 -4.692 12.895 1.00 87.75 70 ALA A CA 1
ATOM 556 C C . ALA A 1 70 ? -18.378 -5.769 12.226 1.00 87.75 70 ALA A C 1
ATOM 558 O O . ALA A 1 70 ? -17.939 -6.895 12.003 1.00 87.75 70 ALA A O 1
ATOM 559 N N . LYS A 1 71 ? -19.652 -5.436 11.992 1.00 86.19 71 LYS A N 1
ATOM 560 C CA . LYS A 1 71 ? -20.685 -6.396 11.559 1.00 86.19 71 LYS A CA 1
ATOM 561 C C . LYS A 1 71 ? -20.812 -6.539 10.048 1.00 86.19 71 LYS A C 1
ATOM 563 O O . LYS A 1 71 ? -21.304 -7.559 9.578 1.00 86.19 71 LYS A O 1
ATOM 568 N N . ASP A 1 72 ? -20.423 -5.509 9.307 1.00 83.19 72 ASP A N 1
ATOM 569 C CA . ASP A 1 72 ? -20.772 -5.380 7.889 1.00 83.19 72 ASP A CA 1
ATOM 570 C C . ASP A 1 72 ? -19.748 -6.046 6.969 1.00 83.19 72 ASP A C 1
ATOM 572 O O . ASP A 1 72 ? -20.063 -6.369 5.825 1.00 83.19 72 ASP A O 1
ATOM 576 N N . TYR A 1 73 ? -18.517 -6.229 7.450 1.00 85.56 73 TYR A N 1
ATOM 577 C CA . TYR A 1 73 ? -17.421 -6.756 6.651 1.00 85.56 73 TYR A CA 1
ATOM 578 C C . TYR A 1 73 ? -16.439 -7.561 7.504 1.00 85.56 73 TYR A C 1
ATOM 580 O O . TYR A 1 73 ? -16.060 -7.144 8.601 1.00 85.56 73 TYR A O 1
ATOM 588 N N . GLU A 1 74 ? -16.005 -8.707 6.982 1.00 88.31 74 GLU A N 1
ATOM 589 C CA . GLU A 1 74 ? -14.960 -9.520 7.601 1.00 88.31 74 GLU A CA 1
ATOM 590 C C . GLU A 1 74 ? -13.586 -8.922 7.296 1.00 88.31 74 GLU A C 1
ATOM 592 O O . GLU A 1 74 ? -13.228 -8.721 6.140 1.00 88.31 74 GLU A O 1
ATOM 597 N N . VAL A 1 75 ? -12.807 -8.645 8.338 1.00 92.31 75 VAL A N 1
ATOM 598 C CA . VAL A 1 75 ? -11.495 -8.003 8.210 1.00 92.31 75 VAL A CA 1
ATOM 599 C C . VAL A 1 75 ? -10.364 -8.967 8.544 1.00 92.31 75 VAL A C 1
ATOM 601 O O . VAL A 1 75 ? -10.471 -9.804 9.445 1.00 92.31 75 VAL A O 1
ATOM 604 N N . GLY A 1 76 ? -9.248 -8.820 7.837 1.00 91.38 76 GLY A N 1
ATOM 605 C CA . GLY A 1 76 ? -8.046 -9.604 8.051 1.00 91.38 76 GLY A CA 1
ATOM 606 C C . GLY A 1 76 ? -7.278 -9.202 9.311 1.00 91.38 76 GLY A C 1
ATOM 607 O O . GLY A 1 76 ? -7.343 -8.072 9.800 1.00 91.38 76 GLY A O 1
ATOM 608 N N . PHE A 1 77 ? -6.469 -10.141 9.799 1.00 92.31 77 PHE A N 1
ATOM 609 C CA . PHE A 1 77 ? -5.618 -9.972 10.979 1.00 92.31 77 PHE A CA 1
ATOM 610 C C . PHE A 1 77 ? -4.692 -8.752 10.887 1.00 92.31 77 PHE A C 1
ATOM 612 O O . PHE A 1 77 ? -4.661 -7.922 11.795 1.00 92.31 77 PHE A O 1
ATOM 619 N N . HIS A 1 78 ? -3.987 -8.590 9.765 1.00 91.62 78 HIS A N 1
ATOM 620 C CA . HIS A 1 78 ? -3.050 -7.478 9.587 1.00 91.62 78 HIS A CA 1
ATOM 621 C C . HIS A 1 78 ? -3.734 -6.107 9.615 1.00 91.62 78 HIS A C 1
ATOM 623 O O . HIS A 1 78 ? -3.162 -5.145 10.132 1.00 91.62 78 HIS A O 1
ATOM 629 N N . SER A 1 79 ? -4.956 -6.007 9.092 1.00 92.50 79 SER A N 1
ATOM 630 C CA . SER A 1 79 ? -5.738 -4.768 9.085 1.00 92.50 79 SER A CA 1
ATOM 631 C C . SER A 1 79 ? -6.102 -4.347 10.510 1.00 92.50 79 SER A C 1
ATOM 633 O O . SER A 1 79 ? -5.913 -3.189 10.883 1.00 92.50 79 SER A O 1
ATOM 635 N N . VAL A 1 80 ? -6.516 -5.308 11.344 1.00 93.69 80 VAL A N 1
ATOM 636 C CA . VAL A 1 80 ? -6.801 -5.086 12.772 1.00 93.69 80 VAL A CA 1
ATOM 637 C C . VAL A 1 80 ? -5.546 -4.650 13.525 1.00 93.69 80 VAL A C 1
ATOM 639 O O . VAL A 1 80 ? -5.566 -3.615 14.190 1.00 93.69 80 VAL A O 1
ATOM 642 N N . ILE A 1 81 ? -4.439 -5.385 13.372 1.00 91.94 81 ILE A N 1
ATOM 643 C CA . ILE A 1 81 ? -3.149 -5.048 13.993 1.00 91.94 81 ILE A CA 1
ATOM 644 C C . ILE A 1 81 ? -2.711 -3.630 13.618 1.00 91.94 81 ILE A C 1
ATOM 646 O O . ILE A 1 81 ? -2.277 -2.878 14.483 1.00 91.94 81 ILE A O 1
ATOM 650 N N . THR A 1 82 ? -2.879 -3.231 12.357 1.00 90.75 82 THR A N 1
ATOM 651 C CA . THR A 1 82 ? -2.485 -1.899 11.872 1.00 90.75 82 THR A CA 1
ATOM 652 C C . THR A 1 82 ? -3.270 -0.781 12.555 1.00 90.75 82 THR A C 1
ATOM 654 O O . THR A 1 82 ? -2.688 0.217 12.982 1.00 90.75 82 THR A O 1
ATOM 657 N N . VAL A 1 83 ? -4.588 -0.941 12.691 1.00 92.06 83 VAL A N 1
ATOM 658 C CA . VAL A 1 83 ? -5.440 0.069 13.334 1.00 92.06 83 VAL A CA 1
ATOM 659 C C . VAL A 1 83 ? -5.189 0.132 14.841 1.00 92.06 83 VAL A C 1
ATOM 661 O O . VAL A 1 83 ? -5.138 1.224 15.408 1.00 92.06 83 VAL A O 1
ATOM 664 N N . LEU A 1 84 ? -4.970 -1.011 15.496 1.00 92.50 84 LEU A N 1
ATOM 665 C CA . LEU A 1 84 ? -4.633 -1.033 16.920 1.00 92.50 84 LEU A CA 1
ATOM 666 C C . LEU A 1 84 ? -3.235 -0.458 17.181 1.00 92.50 84 LEU A C 1
ATOM 668 O O . LEU A 1 84 ? -3.093 0.395 18.053 1.00 92.50 84 LEU A O 1
ATOM 672 N N . ALA A 1 85 ? -2.230 -0.800 16.373 1.00 90.75 85 ALA A N 1
ATOM 673 C CA . ALA A 1 85 ? -0.903 -0.188 16.451 1.00 90.75 85 ALA A CA 1
ATOM 674 C C . ALA A 1 85 ? -0.970 1.338 16.265 1.00 90.75 85 ALA A C 1
ATOM 676 O O . ALA A 1 85 ? -0.272 2.084 16.960 1.00 90.75 85 ALA A O 1
ATOM 677 N N . TYR A 1 86 ? -1.851 1.827 15.383 1.00 90.00 86 TYR A N 1
ATOM 678 C CA . TYR A 1 86 ? -2.122 3.259 15.265 1.00 90.00 86 TYR A CA 1
ATOM 679 C C . TYR A 1 86 ? -2.744 3.832 16.544 1.00 90.00 86 TYR A C 1
ATOM 681 O O . TYR A 1 86 ? -2.315 4.887 17.000 1.00 90.00 86 TYR A O 1
ATOM 689 N N . ALA A 1 87 ? -3.704 3.148 17.169 1.00 89.94 87 ALA A N 1
ATOM 690 C CA . ALA A 1 87 ? -4.301 3.609 18.424 1.00 89.94 87 ALA A CA 1
ATOM 691 C C . ALA A 1 87 ? -3.268 3.739 19.564 1.00 89.94 87 ALA A C 1
ATOM 693 O O . ALA A 1 87 ? -3.381 4.642 20.395 1.00 89.94 87 ALA A O 1
ATOM 694 N N . TYR A 1 88 ? -2.238 2.887 19.577 1.00 90.06 88 TYR A N 1
ATOM 695 C CA . TYR A 1 88 ? -1.141 2.938 20.549 1.00 90.06 88 TYR A CA 1
ATOM 696 C C . TYR A 1 88 ? -0.114 4.033 20.236 1.00 90.06 88 TYR A C 1
ATOM 698 O O . TYR A 1 88 ? 0.235 4.836 21.102 1.00 90.06 88 TYR A O 1
ATOM 706 N N . SER A 1 89 ? 0.371 4.080 18.996 1.00 86.88 89 SER A N 1
ATOM 707 C CA . SER A 1 89 ? 1.520 4.913 18.612 1.00 86.88 89 SER A CA 1
ATOM 708 C C . SER A 1 89 ? 1.134 6.275 18.022 1.00 86.88 89 SER A C 1
ATOM 710 O O . SER A 1 89 ? 1.947 7.202 18.005 1.00 86.88 89 SER A O 1
ATOM 712 N N . ASN A 1 90 ? -0.100 6.412 17.530 1.00 84.25 90 ASN A N 1
ATOM 713 C CA . ASN A 1 90 ? -0.586 7.509 16.689 1.00 84.25 90 ASN A CA 1
ATOM 714 C C . ASN A 1 90 ? 0.240 7.703 15.397 1.00 84.25 90 ASN A C 1
ATOM 716 O O . ASN A 1 90 ? 0.354 8.822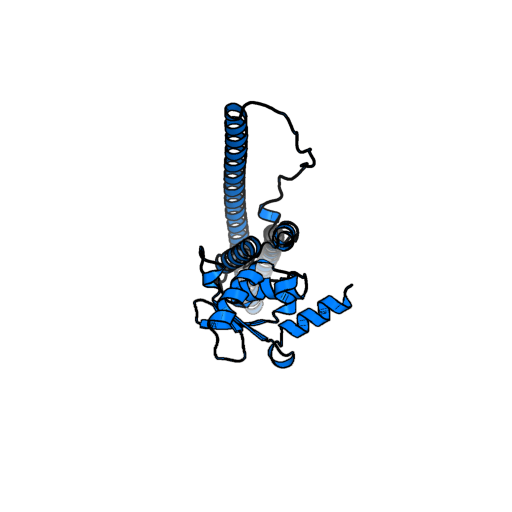 14.873 1.00 84.25 90 ASN A O 1
ATOM 720 N N . ARG A 1 91 ? 0.863 6.622 14.899 1.00 80.81 91 ARG A N 1
ATOM 721 C CA . ARG A 1 91 ? 1.714 6.596 13.701 1.00 80.81 91 ARG A CA 1
ATOM 722 C C . ARG A 1 91 ? 1.194 5.593 12.688 1.00 80.81 91 ARG A C 1
ATOM 724 O O . ARG A 1 91 ? 0.777 4.495 13.037 1.00 80.81 91 ARG A O 1
ATOM 731 N N . ILE A 1 92 ? 1.258 5.979 11.419 1.00 77.00 92 ILE A N 1
ATOM 732 C CA . ILE A 1 92 ? 0.979 5.069 10.312 1.00 77.00 92 ILE A CA 1
ATOM 733 C C . ILE A 1 92 ? 2.250 4.277 10.032 1.00 77.00 92 ILE A C 1
ATOM 735 O O . ILE A 1 92 ? 3.300 4.860 9.761 1.00 77.00 92 ILE A O 1
ATOM 739 N N . LYS A 1 93 ? 2.138 2.953 10.106 1.00 74.62 93 LYS A N 1
ATOM 740 C CA . LYS A 1 93 ? 3.169 2.026 9.644 1.00 74.62 93 LYS A CA 1
ATOM 741 C C . LYS A 1 93 ? 2.873 1.648 8.184 1.00 74.62 93 LYS A C 1
ATOM 743 O O . LYS A 1 93 ? 1.702 1.604 7.802 1.00 74.62 93 LYS A O 1
ATOM 748 N N . PRO A 1 94 ? 3.901 1.403 7.354 1.00 70.75 94 PRO A N 1
ATOM 749 C CA . PRO A 1 94 ? 3.681 0.866 6.018 1.00 70.75 94 PRO A CA 1
ATOM 750 C C . PRO A 1 94 ? 2.993 -0.508 6.103 1.00 70.75 94 PRO A C 1
ATOM 752 O O . PRO A 1 94 ? 3.144 -1.193 7.120 1.00 70.75 94 PRO A O 1
ATOM 755 N N . PRO A 1 95 ? 2.266 -0.934 5.054 1.00 70.38 95 PRO A N 1
ATOM 756 C CA . PRO A 1 95 ? 1.667 -2.261 5.021 1.00 70.38 95 PRO A CA 1
ATOM 757 C C . PRO A 1 95 ? 2.721 -3.350 5.274 1.00 70.38 95 PRO A C 1
ATOM 759 O O . PRO A 1 95 ? 3.789 -3.302 4.652 1.00 70.38 95 PRO A O 1
ATOM 762 N N . PRO A 1 96 ? 2.437 -4.330 6.151 1.00 76.88 96 PRO A N 1
ATOM 763 C CA . PRO A 1 96 ? 3.224 -5.554 6.255 1.00 76.88 96 PRO A CA 1
ATOM 764 C C . PRO A 1 96 ? 3.529 -6.162 4.877 1.00 76.88 96 PRO A C 1
ATOM 766 O O . PRO A 1 96 ? 2.664 -6.205 3.995 1.00 76.88 96 PRO A O 1
ATOM 769 N N . LYS A 1 97 ? 4.765 -6.632 4.674 1.00 71.81 97 LYS A N 1
ATOM 770 C CA . LYS A 1 97 ? 5.215 -7.164 3.373 1.00 71.81 97 LYS A CA 1
ATOM 771 C C . LYS A 1 97 ? 4.387 -8.379 2.946 1.00 71.81 97 LYS A C 1
ATOM 773 O O . LYS A 1 97 ? 4.144 -8.571 1.757 1.00 71.81 97 LYS A O 1
ATOM 778 N N . GLU A 1 98 ? 3.888 -9.132 3.919 1.00 75.62 98 GLU A N 1
ATOM 779 C CA . GLU A 1 98 ? 3.067 -10.334 3.779 1.00 75.62 98 GLU A CA 1
ATOM 780 C C . GLU A 1 98 ? 1.727 -10.067 3.069 1.00 75.62 98 GLU A C 1
ATOM 782 O O . GLU A 1 98 ? 1.166 -10.964 2.440 1.00 75.62 98 GLU A O 1
ATOM 787 N N . ILE A 1 99 ? 1.223 -8.828 3.109 1.00 69.94 99 ILE A N 1
ATOM 788 C CA . ILE A 1 99 ? -0.015 -8.430 2.418 1.00 69.94 99 ILE A CA 1
ATOM 789 C C . ILE A 1 99 ? 0.209 -8.348 0.909 1.00 69.94 99 ILE A C 1
ATOM 791 O O . ILE A 1 99 ? -0.706 -8.583 0.126 1.00 69.94 99 ILE A O 1
ATOM 795 N N . SER A 1 100 ? 1.432 -8.042 0.480 1.00 63.34 100 SER A N 1
ATOM 796 C CA . SER A 1 100 ? 1.771 -7.851 -0.927 1.00 63.34 100 SER A CA 1
ATOM 797 C C . SER A 1 100 ? 2.082 -9.153 -1.672 1.00 63.34 100 SER A C 1
ATOM 799 O O . SER A 1 100 ? 2.670 -9.102 -2.744 1.00 63.34 100 SER A O 1
ATOM 801 N N . ASN A 1 101 ? 1.645 -10.312 -1.165 1.00 67.00 101 ASN A N 1
ATOM 802 C CA . ASN A 1 101 ? 1.790 -11.615 -1.825 1.00 67.00 101 ASN A CA 1
ATOM 803 C C . ASN A 1 101 ? 0.895 -11.711 -3.079 1.00 67.00 101 ASN A C 1
ATOM 805 O O . ASN A 1 101 ? -0.119 -12.411 -3.112 1.00 67.00 101 ASN A O 1
ATOM 809 N N . CYS A 1 102 ? 1.241 -10.959 -4.123 1.00 75.81 102 CYS A N 1
ATOM 810 C CA . CYS A 1 102 ? 0.599 -11.044 -5.422 1.00 75.81 102 CYS A CA 1
ATOM 811 C C . CYS A 1 102 ? 1.223 -12.186 -6.227 1.00 75.81 102 CYS A C 1
ATOM 813 O O . CYS A 1 102 ? 2.439 -12.313 -6.307 1.00 75.81 102 CYS A O 1
ATOM 815 N N . LEU A 1 103 ? 0.379 -12.986 -6.879 1.00 67.94 103 LEU A N 1
ATOM 816 C CA . LEU A 1 103 ? 0.829 -14.050 -7.782 1.00 67.94 103 LEU A CA 1
ATOM 817 C C . LEU A 1 103 ? 1.351 -13.511 -9.129 1.00 67.94 103 LEU A C 1
ATOM 819 O O . LEU A 1 103 ? 1.931 -14.262 -9.909 1.00 67.94 103 LEU A O 1
ATOM 823 N N . ASP A 1 104 ? 1.130 -12.226 -9.426 1.00 70.00 104 ASP A N 1
ATOM 824 C CA . ASP A 1 104 ? 1.624 -11.576 -10.641 1.00 70.00 104 ASP A CA 1
ATOM 825 C C . ASP A 1 104 ? 3.010 -10.969 -10.395 1.00 70.00 104 ASP A C 1
ATOM 827 O O . ASP A 1 104 ? 3.141 -9.894 -9.807 1.00 70.00 104 ASP A O 1
ATOM 831 N N . MET A 1 105 ? 4.041 -11.643 -10.910 1.00 65.88 105 MET A N 1
ATOM 832 C CA . MET A 1 105 ? 5.444 -11.216 -10.821 1.00 65.88 105 MET A CA 1
ATOM 833 C C . MET A 1 105 ? 5.724 -9.878 -11.525 1.00 65.88 105 MET A C 1
ATOM 835 O O . MET A 1 105 ? 6.756 -9.261 -11.281 1.00 65.88 105 MET A O 1
ATOM 839 N N . ASN A 1 106 ? 4.810 -9.405 -12.381 1.00 64.12 106 ASN A N 1
ATOM 840 C CA . ASN A 1 106 ? 4.909 -8.104 -13.042 1.00 64.12 106 ASN A CA 1
ATOM 841 C C . ASN A 1 106 ? 4.064 -7.018 -12.346 1.00 64.12 106 ASN A C 1
ATOM 843 O O . ASN A 1 106 ? 3.863 -5.935 -12.908 1.00 64.12 106 ASN A O 1
ATOM 847 N N . CYS A 1 107 ? 3.520 -7.292 -11.154 1.00 73.00 107 CYS A N 1
ATOM 848 C CA . CYS A 1 107 ? 2.718 -6.335 -10.404 1.00 73.00 107 CYS A CA 1
ATOM 849 C C . CYS A 1 107 ? 3.600 -5.327 -9.656 1.00 73.00 107 CYS A C 1
ATOM 851 O O . CYS A 1 107 ? 4.561 -5.690 -8.987 1.00 73.00 107 CYS A O 1
ATOM 853 N N . CYS A 1 108 ? 3.226 -4.045 -9.681 1.00 64.12 108 CYS A N 1
ATOM 854 C CA . CYS A 1 108 ? 3.927 -3.000 -8.931 1.00 64.12 108 CYS A CA 1
ATOM 855 C C . CYS A 1 108 ? 3.654 -3.018 -7.414 1.00 64.12 108 CYS A C 1
ATOM 857 O O . CYS A 1 108 ? 4.179 -2.156 -6.723 1.00 64.12 108 CYS A O 1
ATOM 859 N N . HIS A 1 109 ? 2.830 -3.952 -6.909 1.00 69.06 109 HIS A N 1
ATOM 860 C CA . HIS A 1 109 ? 2.439 -4.184 -5.501 1.00 69.06 109 HIS A CA 1
ATOM 861 C C . HIS A 1 109 ? 1.827 -3.002 -4.715 1.00 69.06 109 HIS A C 1
ATOM 863 O O . HIS A 1 109 ? 1.097 -3.227 -3.752 1.00 69.06 109 HIS A O 1
ATOM 869 N N . LEU A 1 110 ? 1.993 -1.762 -5.176 1.00 62.16 110 LEU A N 1
ATOM 870 C CA . LEU A 1 110 ? 1.434 -0.534 -4.605 1.00 62.16 110 LEU A CA 1
ATOM 871 C C . LEU A 1 110 ? -0.097 -0.467 -4.738 1.00 62.16 110 LEU A C 1
ATOM 873 O O . LEU A 1 110 ? -0.784 0.068 -3.878 1.00 62.16 110 LEU A O 1
ATOM 877 N N . ASN A 1 111 ? -0.651 -1.063 -5.799 1.00 67.38 111 ASN A N 1
ATOM 878 C CA . ASN A 1 111 ? -2.091 -1.061 -6.091 1.00 67.38 111 ASN A CA 1
ATOM 879 C C . ASN A 1 111 ? -2.581 -2.452 -6.513 1.00 67.38 111 ASN A C 1
ATOM 881 O O . ASN A 1 111 ? -3.481 -2.576 -7.359 1.00 67.38 111 ASN A O 1
ATOM 885 N N . CYS A 1 112 ? -1.933 -3.506 -6.016 1.00 74.12 112 CYS A N 1
ATOM 886 C CA . CYS A 1 112 ? -2.419 -4.862 -6.227 1.00 74.12 112 CYS A CA 1
ATOM 887 C C . CYS A 1 112 ? -3.688 -5.084 -5.392 1.00 74.12 112 CYS A C 1
ATOM 889 O O . CYS A 1 112 ? -3.916 -4.402 -4.392 1.00 74.12 112 CYS A O 1
ATOM 891 N N . ARG A 1 113 ? -4.539 -6.022 -5.817 1.00 79.12 113 ARG A N 1
ATOM 892 C CA . ARG A 1 113 ? -5.793 -6.324 -5.111 1.00 79.12 113 ARG A CA 1
ATOM 893 C C . ARG A 1 113 ? -5.572 -6.622 -3.615 1.00 79.12 113 ARG A C 1
ATOM 895 O O . ARG A 1 113 ? -6.318 -6.049 -2.830 1.00 79.12 113 ARG A O 1
ATOM 902 N N . PRO A 1 114 ? -4.560 -7.414 -3.204 1.00 82.81 114 PRO A N 1
ATOM 903 C CA . PRO A 1 114 ? -4.241 -7.598 -1.786 1.00 82.81 114 PRO A CA 1
ATOM 904 C C . PRO A 1 114 ? -3.982 -6.287 -1.026 1.00 82.81 114 PRO A C 1
ATOM 906 O O . PRO A 1 114 ? -4.612 -6.041 -0.002 1.00 82.81 114 PRO A O 1
ATOM 909 N N . THR A 1 115 ? -3.142 -5.400 -1.568 1.00 80.00 115 THR A N 1
ATOM 910 C CA . THR A 1 115 ? -2.833 -4.095 -0.959 1.00 80.00 115 THR A CA 1
ATOM 911 C C . THR A 1 115 ? -4.064 -3.191 -0.871 1.00 80.00 115 THR A C 1
ATOM 913 O O . THR A 1 115 ? -4.311 -2.575 0.162 1.00 80.00 115 THR A O 1
ATOM 916 N N . VAL A 1 116 ? -4.876 -3.130 -1.932 1.00 80.81 116 VAL A N 1
ATOM 917 C CA . VAL A 1 116 ? -6.110 -2.327 -1.934 1.00 80.81 116 VAL A CA 1
ATOM 918 C C . VAL A 1 116 ? -7.118 -2.872 -0.921 1.00 80.81 116 VAL A C 1
ATOM 920 O O . VAL A 1 116 ? -7.698 -2.088 -0.177 1.00 80.81 116 VAL A O 1
ATOM 923 N N . ASN A 1 117 ? -7.300 -4.194 -0.851 1.00 85.88 117 ASN A N 1
ATOM 924 C CA . ASN A 1 117 ? -8.185 -4.828 0.128 1.00 85.88 117 ASN A CA 1
ATOM 925 C C . ASN A 1 117 ? -7.756 -4.511 1.563 1.00 85.88 117 ASN A C 1
ATOM 927 O O . ASN A 1 117 ? -8.589 -4.100 2.364 1.00 85.88 117 ASN A O 1
ATOM 931 N N . PHE A 1 118 ? -6.458 -4.610 1.858 1.00 87.56 118 PHE A N 1
ATOM 932 C CA . PHE A 1 118 ? -5.918 -4.239 3.162 1.00 87.56 118 PHE A CA 1
ATOM 933 C C . PHE A 1 118 ? -6.236 -2.785 3.532 1.00 87.56 118 PHE A C 1
ATOM 935 O O . PHE A 1 118 ? -6.742 -2.522 4.620 1.00 87.56 118 PHE A O 1
ATOM 942 N N . PHE A 1 119 ? -6.015 -1.829 2.623 1.00 85.44 119 PHE A N 1
ATOM 943 C CA . PHE A 1 119 ? -6.348 -0.432 2.908 1.00 85.44 119 PHE A CA 1
ATOM 944 C C . PHE A 1 119 ? -7.852 -0.200 3.066 1.00 85.44 119 PHE A C 1
ATOM 946 O O . PHE A 1 119 ? -8.251 0.575 3.932 1.00 85.44 119 PHE A O 1
ATOM 953 N N . MET A 1 120 ? -8.696 -0.876 2.280 1.00 86.44 120 MET A N 1
ATOM 954 C CA . MET A 1 120 ? -10.149 -0.802 2.457 1.00 86.44 120 MET A CA 1
ATOM 955 C C . MET A 1 120 ? -10.576 -1.320 3.834 1.00 86.44 120 MET A C 1
ATOM 957 O O . MET A 1 120 ? -11.394 -0.681 4.489 1.00 86.44 120 MET A O 1
ATOM 961 N N . GLU A 1 121 ? -9.992 -2.422 4.304 1.00 91.19 121 GLU A N 1
ATOM 962 C CA . GLU A 1 121 ? -10.242 -2.958 5.645 1.00 91.19 121 GLU A CA 1
ATOM 963 C C . GLU A 1 121 ? -9.778 -2.000 6.748 1.00 91.19 121 GLU A C 1
ATOM 965 O O . GLU A 1 121 ? -10.517 -1.759 7.701 1.00 91.19 121 GLU A O 1
ATOM 970 N N . VAL A 1 122 ? -8.589 -1.403 6.606 1.00 90.06 122 VAL A N 1
ATOM 971 C CA . VAL A 1 122 ? -8.072 -0.391 7.543 1.00 90.06 122 VAL A CA 1
ATOM 972 C C . VAL A 1 122 ? -8.986 0.836 7.587 1.00 90.06 122 VAL A C 1
ATOM 974 O O . VAL A 1 122 ? -9.292 1.326 8.673 1.00 90.06 122 VAL A O 1
ATOM 977 N N . LEU A 1 123 ? -9.466 1.316 6.435 1.00 88.06 123 LEU A N 1
ATOM 978 C CA . LEU A 1 123 ? -10.397 2.446 6.354 1.00 88.06 123 LEU A CA 1
ATOM 979 C C . LEU A 1 123 ? -11.776 2.102 6.933 1.00 88.06 123 LEU A C 1
ATOM 981 O O . LEU A 1 123 ? -12.357 2.926 7.638 1.00 88.06 123 LEU A O 1
ATOM 985 N N . TYR A 1 124 ? -12.282 0.892 6.684 1.00 90.81 124 TYR A N 1
ATOM 986 C CA . TYR A 1 124 ? -13.522 0.402 7.286 1.00 90.81 124 TYR A CA 1
ATOM 987 C C . TYR A 1 124 ? -13.413 0.365 8.815 1.00 90.81 124 TYR A C 1
ATOM 989 O O . TYR A 1 124 ? -14.258 0.926 9.511 1.00 90.81 124 TYR A O 1
ATOM 997 N N . LEU A 1 125 ? -12.332 -0.208 9.347 1.00 91.75 125 LEU A N 1
ATOM 998 C CA . LEU A 1 125 ? -12.077 -0.239 10.785 1.00 91.75 125 LEU A CA 1
ATOM 999 C C . LEU A 1 125 ? -11.895 1.162 11.372 1.00 91.75 125 LEU A C 1
ATOM 1001 O O . LEU A 1 125 ? -12.445 1.439 12.432 1.00 91.75 125 LEU A O 1
ATOM 1005 N N . ALA A 1 126 ? -11.187 2.063 10.686 1.00 90.06 126 ALA A N 1
ATOM 1006 C CA . ALA A 1 126 ? -11.040 3.453 11.116 1.00 90.06 126 ALA A CA 1
ATOM 1007 C C . ALA A 1 126 ? -12.395 4.171 11.207 1.00 90.06 126 ALA A C 1
ATOM 1009 O O . ALA A 1 126 ? -12.630 4.919 12.157 1.00 90.06 126 ALA A O 1
ATOM 1010 N N . TYR A 1 127 ? -13.296 3.916 10.254 1.00 88.69 127 TYR A N 1
ATOM 1011 C CA . TYR A 1 127 ? -14.663 4.431 10.278 1.00 88.69 127 TYR A CA 1
ATOM 1012 C C . TYR A 1 127 ? -15.458 3.873 11.464 1.00 88.69 127 TYR A C 1
ATOM 1014 O O . TYR A 1 127 ? -15.995 4.650 12.253 1.00 88.69 127 TYR A O 1
ATOM 1022 N N . ILE A 1 128 ? -15.480 2.546 11.637 1.00 89.88 128 ILE A N 1
ATOM 1023 C CA . ILE A 1 128 ? -16.198 1.892 12.742 1.00 89.88 128 ILE A CA 1
ATOM 1024 C C . ILE A 1 128 ? -15.657 2.369 14.094 1.00 89.88 128 ILE A C 1
ATOM 1026 O O . ILE A 1 128 ? -16.426 2.741 14.976 1.00 89.88 128 ILE A O 1
ATOM 1030 N N . PHE A 1 129 ? -14.337 2.430 14.253 1.00 89.81 129 PHE A N 1
ATOM 1031 C CA . PHE A 1 129 ? -13.679 2.866 15.485 1.00 89.81 129 PHE A CA 1
ATOM 1032 C C . PHE A 1 129 ? -13.701 4.384 15.689 1.00 89.81 129 PHE A C 1
ATOM 1034 O O . PHE A 1 129 ? -13.286 4.845 16.750 1.00 89.81 129 PHE A O 1
ATOM 1041 N N . GLN A 1 130 ? -14.224 5.145 14.722 1.00 87.38 130 GLN A N 1
ATOM 1042 C CA . GLN A 1 130 ? -14.318 6.604 14.762 1.00 87.38 130 GLN A CA 1
ATOM 1043 C C . GLN A 1 130 ? -12.949 7.267 14.980 1.00 87.38 130 GLN A C 1
ATOM 1045 O O . GLN A 1 130 ? -12.792 8.123 15.846 1.00 87.38 130 GLN A O 1
ATOM 1050 N N . ILE A 1 131 ? -11.962 6.868 14.172 1.00 85.38 131 ILE A N 1
ATOM 1051 C CA . ILE A 1 131 ? -10.601 7.425 14.151 1.00 85.38 131 ILE A CA 1
ATOM 1052 C C . ILE A 1 131 ? -10.432 8.261 12.865 1.00 85.38 131 ILE A C 1
ATOM 1054 O O . ILE A 1 131 ? -9.796 7.807 11.904 1.00 85.38 131 ILE A O 1
ATOM 1058 N N . PRO A 1 132 ? -11.038 9.461 12.776 1.00 78.88 132 PRO A N 1
ATOM 1059 C CA . PRO A 1 132 ? -11.029 10.264 11.553 1.00 78.88 132 PRO A CA 1
ATOM 1060 C C . PRO A 1 132 ? -9.616 10.691 11.141 1.00 78.88 132 PRO A C 1
ATOM 1062 O O . PRO A 1 132 ? -9.339 10.823 9.952 1.00 78.88 132 PRO A O 1
ATOM 1065 N N . GLU A 1 133 ? -8.691 10.839 12.090 1.00 81.00 133 GLU A N 1
ATOM 1066 C CA . GLU A 1 133 ? -7.300 11.196 11.811 1.00 81.00 133 GLU A CA 1
ATOM 1067 C C . GLU A 1 133 ? -6.595 10.123 10.984 1.00 81.00 133 GLU A C 1
ATOM 1069 O O . GLU A 1 133 ? -5.739 10.455 10.168 1.00 81.00 133 GLU A O 1
ATOM 1074 N N . LEU A 1 134 ? -6.957 8.848 11.162 1.00 79.12 134 LEU A N 1
ATOM 1075 C CA . LEU A 1 134 ? -6.390 7.754 10.379 1.00 79.12 134 LEU A CA 1
ATOM 1076 C C . LEU A 1 134 ? -6.880 7.819 8.927 1.00 79.12 134 LEU A C 1
ATOM 1078 O O . LEU A 1 134 ? -6.081 7.665 8.006 1.00 79.12 134 LEU A O 1
ATOM 1082 N N . VAL A 1 135 ? -8.162 8.136 8.724 1.00 71.75 135 VAL A N 1
ATOM 1083 C CA . VAL A 1 135 ? -8.756 8.342 7.393 1.00 71.75 135 VAL A CA 1
ATOM 1084 C C . VAL A 1 135 ? -8.093 9.526 6.692 1.00 71.75 135 VAL A C 1
ATOM 1086 O O . VAL A 1 135 ? -7.593 9.374 5.579 1.00 71.75 135 VAL A O 1
ATOM 1089 N N . THR A 1 136 ? -8.008 10.677 7.365 1.00 71.31 136 THR A N 1
ATOM 1090 C CA . THR A 1 136 ? -7.369 11.882 6.819 1.00 71.31 136 THR A CA 1
ATOM 1091 C C . THR A 1 136 ? -5.891 11.649 6.532 1.00 71.31 136 THR A C 1
ATOM 1093 O O . THR A 1 136 ? -5.385 12.089 5.509 1.00 71.31 136 THR A O 1
ATOM 1096 N N . ARG A 1 137 ? -5.165 10.928 7.392 1.00 67.31 137 ARG A N 1
ATOM 1097 C CA . ARG A 1 137 ? -3.738 10.690 7.161 1.00 67.31 137 ARG A CA 1
ATOM 1098 C C . ARG A 1 137 ? -3.477 9.717 6.020 1.00 67.31 137 ARG A C 1
ATOM 1100 O O . ARG A 1 137 ? -2.573 10.005 5.254 1.00 67.31 137 ARG A O 1
ATOM 1107 N N . TYR A 1 138 ? -4.267 8.661 5.823 1.00 64.31 138 TYR A N 1
ATOM 1108 C CA . TYR A 1 138 ? -4.159 7.851 4.599 1.00 64.31 138 TYR A CA 1
ATOM 1109 C C . TYR A 1 138 ? -4.556 8.637 3.336 1.00 64.31 138 TYR A C 1
ATOM 1111 O O . TYR A 1 138 ? -4.070 8.330 2.254 1.00 64.31 138 TYR A O 1
ATOM 1119 N N . GLN A 1 139 ? -5.380 9.682 3.476 1.00 59.00 139 GLN A N 1
ATOM 1120 C CA . GLN A 1 139 ? -5.720 10.635 2.412 1.00 59.00 139 GLN A CA 1
ATOM 1121 C C . GLN A 1 139 ? -4.705 11.778 2.217 1.00 59.00 139 GLN A C 1
ATOM 1123 O O . GLN A 1 139 ? -4.872 12.549 1.278 1.00 59.00 139 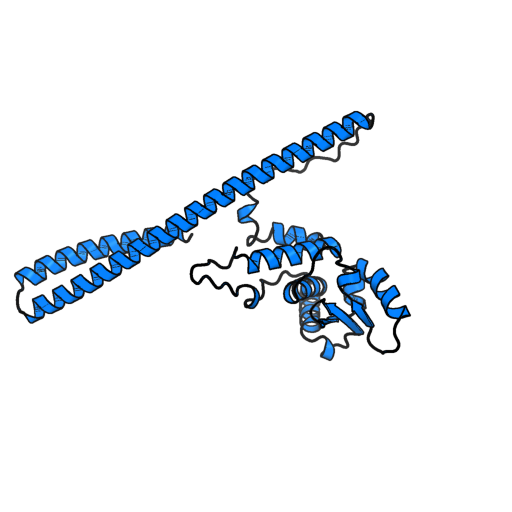GLN A O 1
ATOM 1128 N N . VAL A 1 140 ? -3.675 11.916 3.061 1.00 51.31 140 VAL A N 1
ATOM 1129 C CA . VAL A 1 140 ? -2.661 12.994 2.969 1.00 51.31 140 VAL A CA 1
ATOM 1130 C C . VAL A 1 140 ? -1.231 12.438 2.877 1.00 51.31 140 VAL A C 1
ATOM 1132 O O . VAL A 1 140 ? -0.355 13.076 2.303 1.00 51.31 140 VAL A O 1
ATOM 1135 N N . SER A 1 141 ? -0.965 11.235 3.397 1.00 52.47 141 SER A N 1
ATOM 1136 C CA . SER A 1 141 ? 0.293 10.522 3.179 1.00 52.47 141 SER A CA 1
ATOM 1137 C C . SER A 1 141 ? 0.308 9.968 1.757 1.00 52.47 141 SER A C 1
ATOM 1139 O O . SER A 1 141 ? -0.467 9.075 1.417 1.00 52.47 141 SER A O 1
ATOM 1141 N N . ASP A 1 142 ? 1.208 10.510 0.953 1.00 47.50 142 ASP A N 1
ATOM 1142 C CA . ASP A 1 142 ? 1.369 10.404 -0.500 1.00 47.50 142 ASP A CA 1
ATOM 1143 C C . ASP A 1 142 ? 1.531 8.982 -1.106 1.00 47.50 142 ASP A C 1
ATOM 1145 O O . ASP A 1 142 ? 1.957 8.839 -2.247 1.00 47.50 142 ASP A O 1
ATOM 1149 N N . SER A 1 143 ? 1.197 7.897 -0.390 1.00 46.12 143 SER A N 1
ATOM 1150 C CA . SER A 1 143 ? 1.188 6.529 -0.945 1.00 46.12 143 SER A CA 1
ATOM 1151 C C . SER A 1 143 ? -0.182 6.070 -1.470 1.00 46.12 143 SER A C 1
ATOM 1153 O O . SER A 1 143 ? -0.243 5.127 -2.257 1.00 46.12 143 SER A O 1
ATOM 1155 N N . PHE A 1 144 ? -1.276 6.752 -1.103 1.00 45.91 144 PHE A N 1
ATOM 1156 C CA . PHE A 1 144 ? -2.638 6.447 -1.579 1.00 45.91 144 PHE A CA 1
ATOM 1157 C C . PHE A 1 144 ? -3.255 7.572 -2.443 1.00 45.91 144 PHE A C 1
ATOM 1159 O O . PHE A 1 144 ? -4.235 7.353 -3.154 1.00 45.91 144 PHE A O 1
ATOM 1166 N N . VAL A 1 145 ? -2.671 8.777 -2.430 1.00 41.03 145 VAL A N 1
ATOM 1167 C CA . VAL A 1 145 ? -3.358 10.031 -2.806 1.00 41.03 145 VAL A CA 1
ATOM 1168 C C . VAL A 1 145 ? -3.028 10.545 -4.201 1.00 41.03 145 VAL A C 1
ATOM 1170 O O . VAL A 1 145 ? -3.837 11.274 -4.768 1.00 41.03 145 VAL A O 1
ATOM 1173 N N . GLN A 1 146 ? -1.977 10.053 -4.862 1.00 38.22 146 GLN A N 1
ATOM 1174 C CA . GLN A 1 146 ? -1.779 10.331 -6.297 1.00 38.22 146 GLN A CA 1
ATOM 1175 C C . GLN A 1 146 ? -2.893 9.759 -7.202 1.00 38.22 146 GLN A C 1
ATOM 1177 O O . GLN A 1 146 ? -2.895 9.969 -8.412 1.00 38.22 146 GLN A O 1
ATOM 1182 N N . VAL A 1 147 ? -3.866 9.045 -6.631 1.00 46.62 147 VAL A N 1
ATOM 1183 C CA . VAL A 1 147 ? -5.080 8.582 -7.318 1.00 46.62 147 VAL A CA 1
ATOM 1184 C C . VAL A 1 147 ? -6.290 9.496 -7.063 1.00 46.62 147 VAL A C 1
ATOM 1186 O O . VAL A 1 147 ? -7.265 9.411 -7.806 1.00 46.62 147 VAL A O 1
ATOM 1189 N N . ILE A 1 148 ? -6.250 10.381 -6.060 1.00 40.94 148 ILE A N 1
ATOM 1190 C CA . ILE A 1 148 ? -7.396 11.230 -5.683 1.00 40.94 148 ILE A CA 1
ATOM 1191 C C . ILE A 1 148 ? -7.083 12.728 -5.800 1.00 40.94 148 ILE A C 1
ATOM 1193 O O . ILE A 1 148 ? -8.008 13.506 -6.030 1.00 40.94 148 ILE A O 1
ATOM 1197 N N . ASP A 1 149 ? -5.816 13.148 -5.751 1.00 32.78 149 ASP A N 1
ATOM 1198 C CA . ASP A 1 149 ? -5.466 14.563 -5.875 1.00 32.78 149 ASP A CA 1
ATOM 1199 C C . ASP A 1 149 ? -5.004 14.956 -7.283 1.00 32.78 149 ASP A C 1
ATOM 1201 O O . ASP A 1 149 ? -3.834 15.136 -7.609 1.00 32.78 149 ASP A O 1
ATOM 1205 N N . SER A 1 150 ? -5.985 15.104 -8.160 1.00 35.53 150 SER A N 1
ATOM 1206 C CA . SER A 1 150 ? -5.909 16.097 -9.233 1.00 35.53 150 SER A CA 1
ATOM 1207 C C . SER A 1 150 ? -7.215 16.881 -9.244 1.00 35.53 150 SER A C 1
ATOM 1209 O O . SER A 1 150 ? -7.903 16.961 -10.261 1.00 35.53 150 SER A O 1
ATOM 1211 N N . GLY A 1 151 ? -7.606 17.392 -8.070 1.00 40.25 151 GLY A N 1
ATOM 1212 C CA . GLY A 1 151 ? -8.885 18.081 -7.938 1.00 40.25 151 GLY A CA 1
ATOM 1213 C C . GLY A 1 151 ? -9.142 18.872 -6.659 1.00 40.25 151 GLY A C 1
ATOM 1214 O O . GLY A 1 151 ? -10.202 19.489 -6.595 1.00 40.25 151 GLY A O 1
ATOM 1215 N N . ASN A 1 152 ? -8.243 18.917 -5.669 1.00 41.41 152 ASN A N 1
ATOM 1216 C CA . ASN A 1 152 ? -8.473 19.741 -4.480 1.00 41.41 152 ASN A CA 1
ATOM 1217 C C . ASN A 1 152 ? -7.695 21.061 -4.535 1.00 41.41 152 ASN A C 1
ATOM 1219 O O . ASN A 1 152 ? -6.711 21.269 -3.833 1.00 41.41 152 ASN A O 1
ATOM 1223 N N . GLN A 1 153 ? -8.224 22.014 -5.305 1.00 39.97 153 GLN A N 1
ATOM 1224 C CA . GLN A 1 153 ? -8.140 23.411 -4.887 1.00 39.97 153 GLN A CA 1
ATOM 1225 C C . GLN A 1 153 ? -9.481 23.841 -4.291 1.00 39.97 153 GLN A C 1
ATOM 1227 O O . GLN A 1 153 ? -10.515 23.823 -4.955 1.00 39.97 153 GLN A O 1
ATOM 1232 N N . SER A 1 154 ? -9.394 24.261 -3.027 1.00 44.47 154 SER A N 1
ATOM 1233 C CA . SER A 1 154 ? -10.328 25.140 -2.318 1.00 44.47 154 SER A CA 1
ATOM 1234 C C . SER A 1 154 ? -11.640 24.522 -1.831 1.00 44.47 154 SER A C 1
ATOM 1236 O O . SER A 1 154 ? -12.668 24.605 -2.494 1.00 44.47 154 SER A O 1
ATOM 1238 N N . LEU A 1 155 ? -11.639 24.034 -0.587 1.00 39.81 155 LEU A N 1
ATOM 1239 C CA . LEU A 1 155 ? -12.845 23.977 0.246 1.00 39.81 155 LEU A CA 1
ATOM 1240 C C . LEU A 1 155 ? -12.528 24.394 1.690 1.00 39.81 155 LEU A C 1
ATOM 1242 O O . LEU A 1 155 ? -12.693 23.623 2.627 1.00 39.81 155 LEU A O 1
ATOM 1246 N N . GLU A 1 156 ? -12.141 25.652 1.873 1.00 46.66 156 GLU A N 1
ATOM 1247 C CA . GLU A 1 156 ? -12.732 26.416 2.970 1.00 46.66 156 GLU A CA 1
ATOM 1248 C C . GLU A 1 156 ? -13.913 27.188 2.381 1.00 46.66 156 GLU A C 1
ATOM 1250 O O . GLU A 1 156 ? -13.733 28.108 1.587 1.00 46.66 156 GLU A O 1
ATOM 1255 N N . SER A 1 157 ? -15.142 26.798 2.723 1.00 34.31 157 SER A N 1
ATOM 1256 C CA . SER A 1 157 ? -16.263 27.738 2.686 1.00 34.31 157 SER A CA 1
ATOM 1257 C C . SER A 1 157 ? -17.347 27.319 3.688 1.00 34.31 157 SER A C 1
ATOM 1259 O O . SER A 1 157 ? -17.487 26.128 3.984 1.00 34.31 157 SER A O 1
ATOM 1261 N N . PRO A 1 158 ? -18.048 28.302 4.274 1.00 39.91 158 PRO A N 1
ATOM 1262 C CA . PRO A 1 158 ? -18.658 28.197 5.589 1.00 39.91 158 PRO A CA 1
ATOM 1263 C C . PRO A 1 158 ? -19.959 27.400 5.565 1.00 39.91 158 PRO A C 1
ATOM 1265 O O . PRO A 1 158 ? -20.700 27.388 4.583 1.00 39.91 158 PRO A O 1
ATOM 1268 N N . VAL A 1 159 ? -20.272 26.789 6.706 1.00 38.38 159 VAL A N 1
ATOM 1269 C CA . VAL A 1 159 ? -21.607 26.278 7.018 1.00 38.38 159 VAL A CA 1
ATOM 1270 C C . VAL A 1 159 ? -22.590 27.451 6.931 1.00 38.38 159 VAL A C 1
ATOM 1272 O O . VAL A 1 159 ? -22.701 28.259 7.849 1.00 38.38 159 VAL A O 1
ATOM 1275 N N . VAL A 1 160 ? -23.277 27.581 5.795 1.00 38.47 160 VAL A N 1
ATOM 1276 C CA . VAL A 1 160 ? -24.354 28.556 5.616 1.00 38.47 160 VAL A CA 1
ATOM 1277 C C . VAL A 1 160 ? -25.590 28.027 6.340 1.00 38.47 160 VAL A C 1
ATOM 1279 O O . VAL A 1 160 ? -26.300 27.143 5.857 1.00 38.47 160 VAL A O 1
ATOM 1282 N N . THR A 1 161 ? -25.849 28.581 7.521 1.00 43.00 161 THR A N 1
ATOM 1283 C CA . THR A 1 161 ? -27.142 28.478 8.197 1.00 43.00 161 THR A CA 1
ATOM 1284 C C . THR A 1 161 ? -28.132 29.376 7.459 1.00 43.00 161 THR A C 1
ATOM 1286 O O . THR A 1 161 ? -28.157 30.582 7.680 1.00 43.00 161 THR A O 1
ATOM 1289 N N . VAL A 1 162 ? -28.950 28.808 6.569 1.00 41.47 162 VAL A N 1
ATOM 1290 C CA . VAL A 1 162 ? -30.116 29.503 6.000 1.00 41.47 162 VAL A CA 1
ATOM 1291 C C . VAL A 1 162 ? -31.374 28.686 6.272 1.00 41.47 162 VAL A C 1
ATOM 1293 O O . VAL A 1 162 ? -31.485 27.507 5.924 1.00 41.47 162 VAL A O 1
ATOM 1296 N N . VAL A 1 163 ? -32.309 29.347 6.949 1.00 47.22 163 VAL A N 1
ATOM 1297 C CA . VAL A 1 163 ? -33.650 28.879 7.289 1.00 47.22 163 VAL A CA 1
ATOM 1298 C C . VAL A 1 163 ? -34.489 28.866 6.009 1.00 47.22 163 VAL A C 1
ATOM 1300 O O . VAL A 1 163 ? -34.750 29.912 5.425 1.00 47.22 163 VAL A O 1
ATOM 1303 N N . GLY A 1 164 ? -34.891 27.678 5.558 1.00 47.38 164 GLY A N 1
ATOM 1304 C CA . GLY A 1 164 ? -35.752 27.480 4.389 1.00 47.38 164 GLY A CA 1
ATOM 1305 C C . GLY A 1 164 ? -36.411 26.098 4.410 1.00 47.38 164 GLY A C 1
ATOM 1306 O O . GLY A 1 164 ? -35.809 25.135 4.896 1.00 47.38 164 GLY A O 1
ATOM 1307 N N . ASN A 1 165 ? -37.656 26.021 3.924 1.00 54.34 165 ASN A N 1
ATOM 1308 C CA . ASN A 1 165 ? -38.546 24.855 4.008 1.00 54.34 165 ASN A CA 1
ATOM 1309 C C . ASN A 1 165 ? -37.878 23.542 3.549 1.00 54.34 165 ASN A C 1
ATOM 1311 O O . ASN A 1 165 ? -37.199 23.483 2.523 1.00 54.34 165 ASN A O 1
ATOM 1315 N N . GLY A 1 166 ? -38.097 22.470 4.321 1.00 51.34 166 GLY A N 1
ATOM 1316 C CA . GLY A 1 166 ? -37.348 21.207 4.246 1.00 51.34 166 GLY A CA 1
ATOM 1317 C C . GLY A 1 166 ? -37.371 20.470 2.900 1.00 51.34 166 GLY A C 1
ATOM 1318 O O . GLY A 1 166 ? -36.431 19.729 2.622 1.00 51.34 166 GLY A O 1
ATOM 1319 N N . SER A 1 167 ? -38.372 20.705 2.042 1.00 58.44 167 SER A N 1
ATOM 1320 C CA . SER A 1 167 ? -38.474 20.060 0.720 1.00 58.44 167 SER A CA 1
ATOM 1321 C C . SER A 1 167 ? -37.385 20.541 -0.248 1.00 58.44 167 SER A C 1
ATOM 1323 O O . SER A 1 167 ? -36.653 19.734 -0.813 1.00 58.44 167 SER A O 1
ATOM 1325 N N . SER A 1 168 ? -37.190 21.858 -0.367 1.00 62.78 168 SER A N 1
ATOM 1326 C CA . SER A 1 168 ? -36.200 22.443 -1.287 1.00 62.78 168 SER A CA 1
ATOM 1327 C C . SER A 1 168 ? -34.756 22.233 -0.814 1.00 62.78 168 SER A C 1
ATOM 1329 O O . SER A 1 168 ? -33.835 22.136 -1.622 1.00 62.78 168 SER A O 1
ATOM 1331 N N . ARG A 1 169 ? -34.539 22.106 0.503 1.00 71.12 169 ARG A N 1
ATOM 1332 C CA . ARG A 1 169 ? -33.222 21.761 1.068 1.00 71.12 169 ARG A CA 1
ATOM 1333 C C . ARG A 1 169 ? -32.826 20.319 0.762 1.00 71.12 169 ARG A C 1
ATOM 1335 O O . ARG A 1 169 ? -31.660 20.069 0.468 1.00 71.12 169 ARG A O 1
ATOM 1342 N N . LEU A 1 170 ? -33.777 19.387 0.820 1.00 73.19 170 LEU A N 1
ATOM 1343 C CA . LEU A 1 170 ? -33.522 17.986 0.494 1.00 73.19 170 LEU A CA 1
ATOM 1344 C C . LEU A 1 170 ? -33.179 17.816 -0.991 1.00 73.19 170 LEU A C 1
ATOM 1346 O O . LEU A 1 170 ? -32.235 17.100 -1.318 1.00 73.19 170 LEU A O 1
ATOM 1350 N N . GLU A 1 171 ? -33.892 18.514 -1.875 1.00 80.62 171 GLU A N 1
ATOM 1351 C CA . GLU A 1 171 ? -33.603 18.514 -3.314 1.00 80.62 171 GLU A CA 1
ATOM 1352 C C . GLU A 1 171 ? -32.218 19.095 -3.623 1.00 80.62 171 GLU A C 1
ATOM 1354 O O . GLU A 1 171 ? -31.464 18.499 -4.394 1.00 80.62 171 GLU A O 1
ATOM 1359 N N . LEU A 1 172 ? -31.832 20.189 -2.957 1.00 78.50 172 LEU A N 1
ATOM 1360 C CA . LEU A 1 172 ? -30.504 20.789 -3.110 1.00 78.50 172 LEU A CA 1
ATOM 1361 C C . LEU A 1 172 ? -29.383 19.842 -2.652 1.00 78.50 172 LEU A C 1
ATOM 1363 O O . LEU A 1 172 ? -28.389 19.666 -3.358 1.00 78.50 172 LEU A O 1
ATOM 1367 N N . VAL A 1 173 ? -29.551 19.202 -1.491 1.00 78.38 173 VAL A N 1
ATOM 1368 C CA . VAL A 1 173 ? -28.580 18.227 -0.969 1.00 78.38 173 VAL A CA 1
ATOM 1369 C C . VAL A 1 173 ? -28.490 17.010 -1.892 1.00 78.38 173 VAL A C 1
ATOM 1371 O O . VAL A 1 173 ? -27.389 16.550 -2.191 1.00 78.38 173 VAL A O 1
ATOM 1374 N N . LYS A 1 174 ? -29.624 16.519 -2.407 1.00 78.69 174 LYS A N 1
ATOM 1375 C CA . LYS A 1 174 ? -29.663 15.395 -3.349 1.00 78.69 174 LYS A CA 1
ATOM 1376 C C . LYS A 1 174 ? -28.911 15.719 -4.644 1.00 78.69 174 LYS A C 1
ATOM 1378 O O . LYS A 1 174 ? -28.058 14.933 -5.049 1.00 78.69 174 LYS A O 1
ATOM 1383 N N . ALA A 1 175 ? -29.147 16.894 -5.228 1.00 82.50 175 ALA A N 1
ATOM 1384 C CA . ALA A 1 175 ? -28.449 17.344 -6.432 1.00 82.50 175 ALA A CA 1
ATOM 1385 C C . ALA A 1 175 ? -26.935 17.508 -6.203 1.00 82.50 175 ALA A C 1
ATOM 1387 O O . ALA A 1 175 ? -26.126 17.118 -7.047 1.00 82.50 175 ALA A O 1
ATOM 1388 N N . GLN A 1 176 ? -26.528 18.027 -5.038 1.00 80.25 176 GLN A N 1
ATOM 1389 C CA . GLN A 1 176 ? -25.112 18.137 -4.677 1.00 80.25 176 GLN A CA 1
ATOM 1390 C C . GLN A 1 176 ? -24.436 16.769 -4.511 1.00 80.25 176 GLN A C 1
ATOM 1392 O O . GLN A 1 176 ? -23.299 16.597 -4.956 1.00 80.25 176 GLN A O 1
ATOM 1397 N N . ILE A 1 177 ? -25.114 15.796 -3.895 1.00 80.31 177 ILE A N 1
ATOM 1398 C CA . ILE A 1 177 ? -24.600 14.426 -3.749 1.00 80.31 177 ILE A CA 1
ATOM 1399 C C . ILE A 1 177 ? -24.462 13.761 -5.121 1.00 80.31 177 ILE A C 1
ATOM 1401 O O . ILE A 1 177 ? -23.426 13.163 -5.408 1.00 80.31 177 ILE A O 1
ATOM 1405 N N . GLU A 1 178 ? -25.466 13.902 -5.984 1.00 85.50 178 GLU A N 1
ATOM 1406 C CA . GLU A 1 178 ? -25.473 13.316 -7.325 1.00 85.50 178 GLU A CA 1
ATOM 1407 C C . GLU A 1 178 ? -24.358 13.891 -8.210 1.00 85.50 178 GLU A C 1
ATOM 1409 O O . GLU A 1 178 ? -23.605 13.140 -8.836 1.00 85.50 178 GLU A O 1
ATOM 1414 N N . ALA A 1 179 ? -24.154 15.211 -8.173 1.00 83.88 179 ALA A N 1
ATOM 1415 C CA . ALA A 1 179 ? -23.054 15.864 -8.877 1.00 83.88 179 ALA A CA 1
ATOM 1416 C C . ALA A 1 179 ? -21.677 15.397 -8.371 1.00 83.88 179 ALA A C 1
ATOM 1418 O O . ALA A 1 179 ? -20.778 15.130 -9.173 1.00 83.88 179 ALA A O 1
ATOM 1419 N N . LYS A 1 180 ? -21.505 15.258 -7.048 1.00 85.50 180 LYS A N 1
ATOM 1420 C CA . LYS A 1 180 ? -20.258 14.740 -6.460 1.00 85.50 180 LYS A CA 1
ATOM 1421 C C . LYS A 1 180 ? -20.014 13.274 -6.831 1.00 85.50 180 LYS A C 1
ATOM 1423 O O . LYS A 1 180 ? -18.880 12.921 -7.146 1.00 85.50 180 LYS A O 1
ATOM 1428 N N . LEU A 1 181 ? -21.057 12.443 -6.853 1.00 86.62 181 LEU A N 1
ATOM 1429 C CA . LEU A 1 181 ? -20.969 11.039 -7.267 1.00 86.62 181 LEU A CA 1
ATOM 1430 C C . LEU A 1 181 ? -20.562 10.890 -8.734 1.00 86.62 181 LEU A C 1
ATOM 1432 O O . LEU A 1 181 ? -19.704 10.065 -9.046 1.00 86.62 181 LEU A O 1
ATOM 1436 N N . ASN A 1 182 ? -21.145 11.685 -9.630 1.00 84.44 182 ASN A N 1
ATOM 1437 C CA . ASN A 1 182 ? -20.819 11.615 -11.054 1.00 84.44 182 ASN A CA 1
ATOM 1438 C C . ASN A 1 182 ? -19.373 12.052 -11.321 1.00 84.44 182 ASN A C 1
ATOM 1440 O O . ASN A 1 182 ? -18.636 11.320 -11.980 1.00 84.44 182 ASN A O 1
ATOM 1444 N N . ARG A 1 183 ? -18.914 13.146 -10.697 1.00 83.38 183 ARG A N 1
ATOM 1445 C CA . ARG A 1 183 ? -17.504 13.567 -10.780 1.00 83.38 183 ARG A CA 1
ATOM 1446 C C . ARG A 1 183 ? -16.546 12.506 -10.238 1.00 83.38 183 ARG A C 1
ATOM 1448 O O . ARG A 1 183 ? -15.529 12.226 -10.863 1.00 83.38 183 ARG A O 1
ATOM 1455 N N . ALA A 1 184 ? -16.877 11.876 -9.109 1.00 78.69 184 ALA A N 1
ATOM 1456 C CA . ALA A 1 184 ? -16.057 10.801 -8.550 1.00 78.69 184 ALA A CA 1
ATOM 1457 C C . ALA A 1 184 ? -15.948 9.599 -9.508 1.00 78.69 184 ALA A C 1
ATOM 1459 O O . ALA A 1 184 ? -14.871 9.023 -9.658 1.00 78.69 184 ALA A O 1
ATOM 1460 N N . ARG A 1 185 ? -17.040 9.243 -10.200 1.00 79.62 185 ARG A N 1
ATOM 1461 C CA . ARG A 1 185 ? -17.040 8.176 -11.215 1.00 79.62 185 ARG A CA 1
ATOM 1462 C C . ARG A 1 185 ? -16.198 8.534 -12.438 1.00 79.62 185 ARG A C 1
ATOM 1464 O O . ARG A 1 185 ? -15.442 7.687 -12.908 1.00 79.62 185 ARG A O 1
ATOM 1471 N N . GLU A 1 186 ? -16.300 9.765 -12.934 1.00 85.81 186 GLU A N 1
ATOM 1472 C CA . GLU A 1 186 ? -15.502 10.248 -14.070 1.00 85.81 186 GLU A CA 1
ATOM 1473 C C . GLU A 1 186 ? -14.004 10.254 -13.748 1.00 85.81 186 GLU A C 1
ATOM 1475 O O . GLU A 1 186 ? -13.199 9.744 -14.530 1.00 85.81 186 GLU A O 1
ATOM 1480 N N . LEU A 1 187 ? -13.629 10.737 -12.560 1.00 81.31 187 LEU A N 1
ATOM 1481 C CA . LEU A 1 187 ? -12.247 10.702 -12.080 1.00 81.31 187 LEU A CA 1
ATOM 1482 C C . LEU A 1 187 ? -11.738 9.262 -11.949 1.00 81.31 187 LEU A C 1
ATOM 1484 O O . LEU A 1 187 ? -10.667 8.939 -12.463 1.00 81.31 187 LEU A O 1
ATOM 1488 N N . ALA A 1 188 ? -12.529 8.365 -11.355 1.00 80.38 188 ALA A N 1
ATOM 1489 C CA . ALA A 1 188 ? -12.169 6.953 -11.241 1.00 80.38 188 ALA A CA 1
ATOM 1490 C C . ALA A 1 188 ? -11.969 6.286 -12.617 1.00 80.38 188 ALA A C 1
ATOM 1492 O O . ALA A 1 188 ? -11.029 5.502 -12.804 1.00 80.38 188 ALA A O 1
ATOM 1493 N N . ALA A 1 189 ? -12.813 6.612 -13.601 1.00 84.62 189 ALA A N 1
ATOM 1494 C CA . ALA A 1 189 ? -12.674 6.126 -14.972 1.00 84.62 189 ALA A CA 1
ATOM 1495 C C . ALA A 1 189 ? -11.404 6.677 -15.646 1.00 84.62 189 ALA A C 1
ATOM 1497 O O . ALA A 1 189 ? -10.643 5.908 -16.245 1.00 84.62 189 ALA A O 1
ATOM 1498 N N . SER A 1 190 ? -11.138 7.977 -15.489 1.00 85.50 190 SER A N 1
ATOM 1499 C CA . SER A 1 190 ? -9.939 8.643 -16.004 1.00 85.50 190 SER A CA 1
ATOM 1500 C C . SER A 1 190 ? -8.665 8.012 -15.440 1.00 85.50 190 SER A C 1
ATOM 1502 O O . SER A 1 190 ? -7.827 7.536 -16.210 1.00 85.50 190 SER A O 1
ATOM 1504 N N . VAL A 1 191 ? -8.567 7.859 -14.116 1.00 87.38 191 VAL A N 1
ATOM 1505 C CA . VAL A 1 191 ? -7.404 7.236 -13.466 1.00 87.38 191 VAL A CA 1
ATOM 1506 C C . VAL A 1 191 ? -7.239 5.778 -13.891 1.00 87.38 191 VAL A C 1
ATOM 1508 O O . VAL A 1 191 ? -6.126 5.333 -14.177 1.00 87.38 191 VAL A O 1
ATOM 1511 N N . THR A 1 192 ? -8.335 5.025 -14.017 1.00 78.69 192 THR A N 1
ATOM 1512 C CA . THR A 1 192 ? -8.277 3.643 -14.514 1.00 78.69 192 THR A CA 1
ATOM 1513 C C . THR A 1 192 ? -7.711 3.586 -15.935 1.00 78.69 192 THR A C 1
ATOM 1515 O O . THR A 1 192 ? -6.907 2.703 -16.253 1.00 78.69 192 THR A O 1
ATOM 1518 N N . SER A 1 193 ? -8.101 4.526 -16.799 1.00 83.31 193 SER A N 1
ATOM 1519 C CA . SER A 1 193 ? -7.596 4.616 -18.171 1.00 83.31 193 SER A CA 1
ATOM 1520 C C . SER A 1 193 ? -6.118 5.033 -18.223 1.00 83.31 193 SER A C 1
ATOM 1522 O O . SER A 1 193 ? -5.324 4.377 -18.905 1.00 83.31 193 SER A O 1
ATOM 1524 N N . ALA A 1 194 ? -5.717 6.027 -17.423 1.00 85.25 194 ALA A N 1
ATOM 1525 C CA . ALA A 1 194 ? -4.336 6.480 -17.288 1.00 85.25 194 ALA A CA 1
ATOM 1526 C C . ALA A 1 194 ? -3.433 5.348 -16.776 1.00 85.25 194 ALA A C 1
ATOM 1528 O O . ALA A 1 194 ? -2.393 5.061 -17.372 1.00 85.25 194 ALA A O 1
ATOM 1529 N N . ARG A 1 195 ? -3.891 4.602 -15.761 1.00 83.38 195 ARG A N 1
ATOM 1530 C CA . ARG A 1 195 ? -3.207 3.414 -15.230 1.00 83.38 195 ARG A CA 1
ATOM 1531 C C . ARG A 1 195 ? -3.017 2.343 -16.301 1.00 83.38 195 ARG A C 1
ATOM 1533 O O . ARG A 1 195 ? -1.918 1.805 -16.443 1.00 83.38 195 ARG A O 1
ATOM 1540 N N . LYS A 1 196 ? -4.061 2.030 -17.078 1.00 85.69 196 LYS A N 1
ATOM 1541 C CA . LYS A 1 196 ? -3.959 1.061 -18.186 1.00 85.69 196 LYS A CA 1
ATOM 1542 C C . LYS A 1 196 ? -2.916 1.500 -19.216 1.00 85.69 196 LYS A C 1
ATOM 1544 O O . LYS A 1 196 ? -2.147 0.663 -19.690 1.00 85.69 196 LYS A O 1
ATOM 1549 N N . ASN A 1 197 ? -2.857 2.789 -19.538 1.00 85.88 197 ASN A N 1
ATOM 1550 C CA . ASN A 1 197 ? -1.893 3.328 -20.495 1.00 85.88 197 ASN A CA 1
ATOM 1551 C C . ASN A 1 197 ? -0.457 3.313 -19.951 1.00 85.88 197 ASN A C 1
ATOM 1553 O O . ASN A 1 197 ? 0.447 2.881 -20.667 1.00 85.88 197 ASN A O 1
ATOM 1557 N N . ALA A 1 198 ? -0.249 3.675 -18.683 1.00 82.25 198 ALA A N 1
ATOM 1558 C CA . ALA A 1 198 ? 1.056 3.598 -18.027 1.00 82.25 198 ALA A CA 1
ATOM 1559 C C . ALA A 1 198 ? 1.593 2.155 -17.995 1.00 82.25 198 ALA A C 1
ATOM 1561 O O . ALA A 1 198 ? 2.727 1.904 -18.406 1.00 82.25 198 ALA A O 1
ATOM 1562 N N . ILE A 1 199 ? 0.750 1.181 -17.624 1.00 86.12 199 ILE A N 1
ATOM 1563 C CA . ILE A 1 199 ? 1.110 -0.248 -17.641 1.00 86.12 199 ILE A CA 1
ATOM 1564 C C . ILE A 1 199 ? 1.490 -0.701 -19.057 1.00 86.12 199 ILE A C 1
ATOM 1566 O O . ILE A 1 199 ? 2.499 -1.383 -19.239 1.00 86.12 199 ILE A O 1
ATOM 1570 N N . ARG A 1 200 ? 0.713 -0.315 -20.080 1.00 88.19 200 ARG A N 1
ATOM 1571 C CA . ARG A 1 200 ? 1.032 -0.634 -21.483 1.00 88.19 200 ARG A CA 1
ATOM 1572 C C . ARG A 1 200 ? 2.369 -0.026 -21.915 1.00 88.19 200 ARG A C 1
ATOM 1574 O O . ARG A 1 200 ? 3.152 -0.721 -22.561 1.00 88.19 200 ARG A O 1
ATOM 1581 N N . LYS A 1 201 ? 2.649 1.229 -21.542 1.00 87.50 201 LYS A N 1
ATOM 1582 C CA . LYS A 1 201 ? 3.904 1.926 -21.867 1.00 87.50 201 LYS A CA 1
ATOM 1583 C C . LYS A 1 201 ? 5.108 1.234 -21.220 1.00 87.50 201 LYS A C 1
ATOM 1585 O O . LYS A 1 201 ? 6.056 0.922 -21.935 1.00 87.50 201 LYS A O 1
ATOM 1590 N N . ARG A 1 202 ? 5.025 0.893 -19.927 1.00 87.19 202 ARG A N 1
ATOM 1591 C CA . ARG A 1 202 ? 6.066 0.137 -19.200 1.00 87.19 202 ARG A CA 1
ATOM 1592 C C . ARG A 1 202 ? 6.323 -1.232 -19.827 1.00 87.19 202 ARG A C 1
ATOM 1594 O O . ARG A 1 202 ? 7.466 -1.564 -20.122 1.00 87.19 202 ARG A O 1
ATOM 1601 N N . ARG A 1 203 ? 5.265 -1.997 -20.128 1.00 90.62 203 ARG A N 1
ATOM 1602 C CA . ARG A 1 203 ? 5.386 -3.310 -20.793 1.00 90.62 203 ARG A CA 1
ATOM 1603 C C . ARG A 1 203 ? 6.048 -3.206 -22.166 1.00 90.62 203 ARG A C 1
ATOM 1605 O O . ARG A 1 203 ? 6.897 -4.028 -22.494 1.00 90.62 203 ARG A O 1
ATOM 1612 N N . LYS A 1 204 ? 5.679 -2.199 -22.965 1.00 92.75 204 LYS A N 1
ATOM 1613 C CA . LYS A 1 204 ? 6.288 -1.966 -24.281 1.00 92.75 204 LYS A CA 1
ATOM 1614 C C . LYS A 1 204 ? 7.763 -1.574 -24.154 1.00 92.75 204 LYS A C 1
ATOM 1616 O O . LYS A 1 204 ? 8.585 -2.149 -24.857 1.00 92.75 204 LYS A O 1
ATOM 1621 N N . ALA A 1 205 ? 8.097 -0.655 -23.247 1.00 90.56 205 ALA A N 1
ATOM 1622 C CA . ALA A 1 205 ? 9.478 -0.239 -22.999 1.00 90.56 205 ALA A CA 1
ATOM 1623 C C . ALA A 1 205 ? 10.348 -1.420 -22.534 1.00 90.56 205 ALA A C 1
ATOM 1625 O O . ALA A 1 205 ? 11.399 -1.663 -23.118 1.00 90.56 205 ALA A O 1
ATOM 1626 N N . SER A 1 206 ? 9.853 -2.214 -21.579 1.00 92.12 206 SER A N 1
ATOM 1627 C CA . SER A 1 206 ? 10.521 -3.419 -21.070 1.00 92.12 206 SER A CA 1
ATOM 1628 C C . SER A 1 206 ? 10.729 -4.489 -22.157 1.00 92.12 206 SER A C 1
ATOM 1630 O O . SER A 1 206 ? 11.806 -5.072 -22.274 1.00 92.12 206 SER A O 1
ATOM 1632 N N . LYS A 1 207 ? 9.732 -4.715 -23.026 1.00 94.38 207 LYS A N 1
ATOM 1633 C CA . LYS A 1 207 ? 9.878 -5.643 -24.159 1.00 94.38 207 LYS A CA 1
ATOM 1634 C C . LYS A 1 207 ? 10.919 -5.153 -25.169 1.00 94.38 207 LYS A C 1
ATOM 1636 O O . LYS A 1 207 ? 11.713 -5.957 -25.650 1.00 94.38 207 LYS A O 1
ATOM 1641 N N . ASN A 1 208 ? 10.911 -3.858 -25.482 1.00 93.94 208 ASN A N 1
ATOM 1642 C CA . ASN A 1 208 ? 11.847 -3.274 -26.437 1.00 93.94 208 ASN A CA 1
ATOM 1643 C C . ASN A 1 208 ? 13.289 -3.350 -25.931 1.00 93.94 208 ASN A C 1
ATOM 1645 O O . ASN A 1 208 ? 14.161 -3.737 -26.702 1.00 93.94 208 ASN A O 1
ATOM 1649 N N . ILE A 1 209 ? 13.538 -3.035 -24.653 1.00 94.19 209 ILE A N 1
ATOM 1650 C CA . ILE A 1 209 ? 14.892 -3.148 -24.099 1.00 94.19 209 ILE A CA 1
ATOM 1651 C C . ILE A 1 209 ? 15.367 -4.599 -24.081 1.00 94.19 209 ILE A C 1
ATOM 1653 O O . ILE A 1 209 ? 16.493 -4.862 -24.477 1.00 94.19 209 ILE A O 1
ATOM 1657 N N . ARG A 1 210 ? 14.500 -5.552 -23.712 1.00 94.69 210 ARG A N 1
ATOM 1658 C CA . ARG A 1 210 ? 14.864 -6.973 -23.708 1.00 94.69 210 ARG A CA 1
ATOM 1659 C C . ARG A 1 210 ? 15.266 -7.448 -25.103 1.00 94.69 210 ARG A C 1
ATOM 1661 O O . ARG A 1 210 ? 16.273 -8.130 -25.230 1.00 94.69 210 ARG A O 1
ATOM 1668 N N . LEU A 1 211 ? 14.503 -7.064 -26.130 1.00 95.00 211 LEU A N 1
ATOM 1669 C CA . LEU A 1 211 ? 14.838 -7.381 -27.518 1.00 95.00 211 LEU A CA 1
ATOM 1670 C C . LEU A 1 211 ? 16.173 -6.741 -27.934 1.00 95.00 211 LEU A C 1
ATOM 1672 O O . LEU A 1 211 ? 17.013 -7.422 -28.512 1.00 95.00 211 LEU A O 1
ATOM 1676 N N . ALA A 1 212 ? 16.383 -5.463 -27.609 1.00 94.69 212 ALA A N 1
ATOM 1677 C CA . ALA A 1 212 ? 17.617 -4.752 -27.941 1.00 94.69 212 ALA A CA 1
ATOM 1678 C C . ALA A 1 212 ? 18.852 -5.361 -27.254 1.00 94.69 212 ALA A C 1
ATOM 1680 O O . ALA A 1 212 ? 19.887 -5.509 -27.897 1.00 94.69 212 ALA A O 1
ATOM 1681 N N . SER A 1 213 ? 18.734 -5.776 -25.987 1.00 93.69 213 SER A N 1
ATOM 1682 C CA . SER A 1 213 ? 19.802 -6.486 -25.275 1.00 93.69 213 SER A CA 1
ATOM 1683 C C . SER A 1 213 ? 20.144 -7.812 -25.947 1.00 93.69 213 SER A C 1
ATOM 1685 O O . SER A 1 213 ? 21.307 -8.040 -26.241 1.00 93.69 213 SER A O 1
ATOM 1687 N N . THR A 1 214 ? 19.146 -8.634 -26.295 1.00 94.62 214 THR A N 1
ATOM 1688 C CA . THR A 1 214 ? 19.417 -9.912 -26.979 1.00 94.62 214 THR A CA 1
ATOM 1689 C C . THR A 1 214 ? 20.081 -9.724 -28.342 1.00 94.62 214 THR A C 1
ATOM 1691 O O . THR A 1 214 ? 20.935 -10.512 -28.722 1.00 94.62 214 THR A O 1
ATOM 1694 N N . THR A 1 215 ? 19.725 -8.669 -29.086 1.00 94.19 215 THR A N 1
ATOM 1695 C CA . THR A 1 215 ? 20.386 -8.377 -30.369 1.00 94.19 215 THR A CA 1
ATOM 1696 C C . THR A 1 215 ? 21.798 -7.829 -30.197 1.00 94.19 215 THR A C 1
ATOM 1698 O O . THR A 1 215 ? 22.623 -8.025 -31.078 1.00 94.19 215 THR A O 1
ATOM 1701 N N . HIS A 1 216 ? 22.065 -7.122 -29.096 1.00 94.81 216 HIS A N 1
ATOM 1702 C CA . HIS A 1 216 ? 23.401 -6.633 -28.773 1.00 94.81 216 HIS A CA 1
ATOM 1703 C C . HIS A 1 216 ? 24.327 -7.800 -28.421 1.00 94.81 216 HIS A C 1
ATOM 1705 O O . HIS A 1 216 ? 25.387 -7.919 -29.019 1.00 94.81 216 HIS A O 1
ATOM 1711 N N . GLU A 1 217 ? 23.873 -8.697 -27.540 1.00 95.50 217 GLU A N 1
ATOM 1712 C CA . GLU A 1 217 ? 24.599 -9.915 -27.147 1.00 95.50 217 GLU A CA 1
ATOM 1713 C C . GLU A 1 217 ? 24.924 -10.804 -28.362 1.00 95.50 217 GLU A C 1
ATOM 1715 O O . GLU A 1 217 ? 26.030 -11.322 -28.484 1.00 95.50 217 GLU A O 1
ATOM 1720 N N . GLU A 1 218 ? 23.986 -10.945 -29.305 1.00 96.69 218 GLU A N 1
ATOM 1721 C CA . GLU A 1 218 ? 24.216 -11.704 -30.542 1.00 96.69 218 GLU A CA 1
ATOM 1722 C C . GLU A 1 218 ? 25.280 -11.056 -31.445 1.00 96.69 218 GLU A C 1
ATOM 1724 O O . GLU A 1 218 ? 26.113 -11.755 -32.016 1.00 96.69 218 GLU A O 1
ATOM 1729 N N . LEU A 1 219 ? 25.284 -9.725 -31.571 1.00 95.12 219 LEU A N 1
ATOM 1730 C CA . LEU A 1 219 ? 26.302 -9.016 -32.353 1.00 95.12 219 LEU A CA 1
ATOM 1731 C C . LEU A 1 219 ? 27.681 -9.055 -31.683 1.00 95.12 219 LEU A C 1
ATOM 1733 O O . LEU A 1 219 ? 28.680 -9.130 -32.393 1.00 95.12 219 LEU A O 1
ATOM 1737 N N . GLU A 1 220 ? 27.748 -9.034 -30.348 1.00 97.06 220 GLU A N 1
ATOM 1738 C CA . GLU A 1 220 ? 28.998 -9.251 -29.604 1.00 97.06 220 GLU A CA 1
ATOM 1739 C C . GLU A 1 220 ? 29.578 -10.634 -29.916 1.00 97.06 220 GLU A C 1
ATOM 1741 O O . GLU A 1 220 ? 30.751 -10.742 -30.264 1.00 97.06 220 GLU A O 1
ATOM 1746 N N . LYS A 1 221 ? 28.736 -11.673 -29.911 1.00 97.56 221 LYS A N 1
ATOM 1747 C CA . LYS A 1 221 ? 29.149 -13.032 -30.274 1.00 97.56 221 LYS A CA 1
ATOM 1748 C C . LYS A 1 221 ? 29.633 -13.134 -31.724 1.00 97.56 221 LYS A C 1
ATOM 1750 O O . LYS A 1 221 ? 30.660 -13.748 -31.986 1.00 97.56 221 LYS A O 1
ATOM 1755 N N . GLN A 1 222 ? 28.926 -12.513 -32.670 1.00 97.12 222 GLN A N 1
ATOM 1756 C CA . GLN A 1 222 ? 29.345 -12.493 -34.080 1.00 97.12 222 GLN A CA 1
ATOM 1757 C C . GLN A 1 222 ? 30.661 -11.734 -34.289 1.00 97.12 222 GLN A C 1
ATOM 1759 O O . GLN A 1 222 ? 31.443 -12.092 -35.168 1.00 97.12 222 GLN A O 1
ATOM 1764 N N . LEU A 1 223 ? 30.911 -10.692 -33.492 1.00 96.69 223 LEU A N 1
ATOM 1765 C CA . LEU A 1 223 ? 32.175 -9.965 -33.516 1.00 96.69 223 LEU A CA 1
ATOM 1766 C C . LEU A 1 223 ? 33.327 -10.854 -33.033 1.00 96.69 223 LEU A C 1
ATOM 1768 O O . LEU A 1 223 ? 34.366 -10.890 -33.686 1.00 96.69 223 LEU A O 1
ATOM 1772 N N . GLU A 1 224 ? 33.134 -11.586 -31.933 1.00 96.56 224 GLU A N 1
ATOM 1773 C CA . GLU A 1 224 ? 34.110 -12.561 -31.428 1.00 96.56 224 GLU A CA 1
ATOM 1774 C C . GLU A 1 224 ? 34.418 -13.637 -32.480 1.00 96.56 224 GLU A C 1
ATOM 1776 O O . GLU A 1 224 ? 35.585 -13.865 -32.793 1.00 96.56 224 GLU A O 1
ATOM 1781 N N . GLU A 1 225 ? 33.391 -14.218 -33.107 1.00 97.25 225 GLU A N 1
ATOM 1782 C CA . GLU A 1 225 ? 33.551 -15.234 -34.159 1.00 97.25 225 GLU A CA 1
ATOM 1783 C C . GLU A 1 225 ? 34.308 -14.701 -35.390 1.00 97.25 225 GLU A C 1
ATOM 1785 O O . GLU A 1 225 ? 35.160 -15.398 -35.943 1.00 97.25 225 GLU A O 1
ATOM 1790 N N . ALA A 1 226 ? 34.040 -13.463 -35.821 1.00 97.12 226 ALA A N 1
ATOM 1791 C CA . ALA A 1 226 ? 34.753 -12.843 -36.941 1.00 97.12 226 ALA A CA 1
ATOM 1792 C C . ALA A 1 226 ? 36.229 -12.560 -36.612 1.00 97.12 226 ALA A C 1
ATOM 1794 O O . ALA A 1 226 ? 37.093 -12.725 -37.474 1.00 97.12 226 ALA A O 1
ATOM 1795 N N . ILE A 1 227 ? 36.524 -12.172 -35.364 1.00 94.38 227 ILE A N 1
ATOM 1796 C CA . ILE A 1 227 ? 37.898 -11.989 -34.876 1.00 94.38 227 ILE A CA 1
ATOM 1797 C C . ILE A 1 227 ? 38.635 -13.333 -34.838 1.00 94.38 227 ILE A C 1
ATOM 1799 O O . ILE A 1 227 ? 39.772 -13.409 -35.299 1.00 94.38 227 ILE A O 1
ATOM 1803 N N . GLU A 1 228 ? 37.998 -14.393 -34.332 1.00 96.75 228 GLU A N 1
ATOM 1804 C CA . GLU A 1 228 ? 38.569 -15.749 -34.300 1.00 96.75 228 GLU A CA 1
ATOM 1805 C C . GLU A 1 228 ? 38.825 -16.316 -35.702 1.00 96.75 228 GLU A C 1
ATOM 1807 O O . GLU A 1 228 ? 39.796 -17.044 -35.907 1.00 96.75 228 GLU A O 1
ATOM 1812 N N . ALA A 1 229 ? 37.979 -15.967 -36.674 1.00 97.25 229 ALA A N 1
ATOM 1813 C CA . ALA A 1 229 ? 38.141 -16.344 -38.075 1.00 97.25 229 ALA A CA 1
ATOM 1814 C C . ALA A 1 229 ? 39.147 -15.466 -38.849 1.00 97.25 229 ALA A C 1
ATOM 1816 O O . ALA A 1 229 ? 39.350 -15.702 -40.040 1.00 97.25 229 ALA A O 1
ATOM 1817 N N . GLU A 1 230 ? 39.753 -14.463 -38.199 1.00 96.25 230 GLU A N 1
ATOM 1818 C CA . GLU A 1 230 ? 40.643 -13.460 -38.808 1.00 96.25 230 GLU A CA 1
ATOM 1819 C C . GLU A 1 230 ? 39.998 -12.680 -39.979 1.00 96.25 230 GLU A C 1
ATOM 1821 O O . GLU A 1 230 ? 40.688 -12.113 -40.830 1.00 96.25 230 GLU A O 1
ATOM 1826 N N . ASP A 1 231 ? 38.662 -12.600 -40.022 1.00 97.25 231 ASP A N 1
ATOM 1827 C CA . ASP A 1 231 ? 37.915 -11.805 -41.004 1.00 97.25 231 ASP A CA 1
ATOM 1828 C C . ASP A 1 231 ? 37.743 -10.368 -40.485 1.00 97.25 231 ASP A C 1
ATOM 1830 O O . ASP A 1 231 ? 36.692 -9.962 -39.976 1.00 97.25 231 ASP A O 1
ATOM 1834 N N . PHE A 1 232 ? 38.823 -9.589 -40.584 1.00 93.44 232 PHE A N 1
ATOM 1835 C CA . PHE A 1 232 ? 38.874 -8.216 -40.071 1.00 93.44 232 PHE A CA 1
ATOM 1836 C C . PHE A 1 232 ? 37.883 -7.272 -40.770 1.00 93.44 232 PHE A C 1
ATOM 1838 O O . PHE A 1 232 ? 37.336 -6.379 -40.122 1.00 93.44 232 PHE A O 1
ATOM 1845 N N . ASP A 1 233 ? 37.592 -7.503 -42.054 1.00 95.94 233 ASP A N 1
ATOM 1846 C CA . ASP A 1 233 ? 36.607 -6.720 -42.805 1.00 95.94 233 ASP A CA 1
ATOM 1847 C C . ASP A 1 233 ? 35.183 -6.970 -42.277 1.00 95.94 233 ASP A C 1
ATOM 1849 O O . ASP A 1 233 ? 34.358 -6.051 -42.209 1.00 95.94 233 ASP A O 1
ATOM 1853 N N . ALA A 1 234 ? 34.852 -8.215 -41.912 1.00 95.19 234 ALA A N 1
ATOM 1854 C CA . ALA A 1 234 ? 33.591 -8.527 -41.246 1.00 95.19 234 ALA A CA 1
ATOM 1855 C C . ALA A 1 234 ? 33.547 -7.971 -39.816 1.00 95.19 234 ALA A C 1
ATOM 1857 O O . ALA A 1 234 ? 32.528 -7.390 -39.433 1.00 95.19 234 ALA A O 1
ATOM 1858 N N . ALA A 1 235 ? 34.643 -8.083 -39.060 1.00 96.56 235 ALA A N 1
ATOM 1859 C CA . ALA A 1 235 ? 34.736 -7.568 -37.696 1.00 96.56 235 ALA A CA 1
ATOM 1860 C C . ALA A 1 235 ? 34.528 -6.043 -37.630 1.00 96.56 235 ALA A C 1
ATOM 1862 O O . ALA A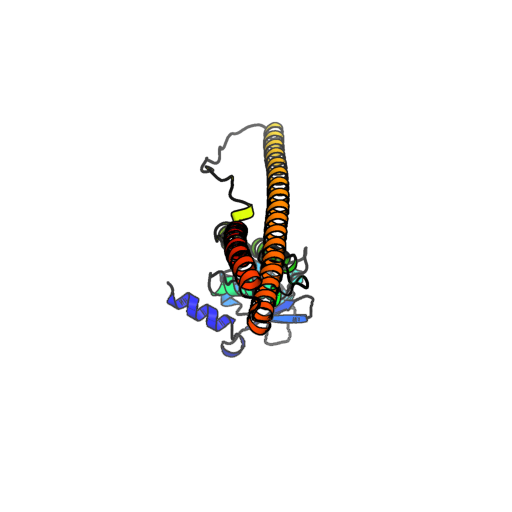 1 235 ? 33.788 -5.561 -36.769 1.00 96.56 235 ALA A O 1
ATOM 1863 N N . GLU A 1 236 ? 35.096 -5.275 -38.567 1.00 96.38 236 GLU A N 1
ATOM 1864 C CA . GLU A 1 236 ? 34.893 -3.821 -38.636 1.00 96.38 236 GLU A CA 1
ATOM 1865 C C . GLU A 1 236 ? 33.415 -3.470 -38.880 1.00 96.38 236 GLU A C 1
ATOM 1867 O O . GLU A 1 236 ? 32.826 -2.694 -38.122 1.00 96.38 236 GLU A O 1
ATOM 1872 N N . ARG A 1 237 ? 32.764 -4.125 -39.853 1.00 96.31 237 ARG A N 1
ATOM 1873 C CA . ARG A 1 237 ? 31.330 -3.919 -40.138 1.00 96.31 237 ARG A CA 1
ATOM 1874 C C . ARG A 1 237 ? 30.433 -4.269 -38.947 1.00 96.31 237 ARG A C 1
ATOM 1876 O O . ARG A 1 237 ? 29.462 -3.559 -38.668 1.00 96.31 237 ARG A O 1
ATOM 1883 N N . ILE A 1 238 ? 30.727 -5.370 -38.252 1.00 96.81 238 ILE A N 1
ATOM 1884 C CA . ILE A 1 238 ? 29.956 -5.799 -37.076 1.00 96.81 238 ILE A CA 1
ATOM 1885 C C . ILE A 1 238 ? 30.162 -4.809 -35.923 1.00 96.81 238 ILE A C 1
ATOM 1887 O O . ILE A 1 238 ? 29.186 -4.437 -35.276 1.00 96.81 238 ILE A O 1
ATOM 1891 N N . SER A 1 239 ? 31.385 -4.314 -35.717 1.00 95.69 239 SER A N 1
ATOM 1892 C CA . SER A 1 239 ? 31.707 -3.312 -34.693 1.00 95.69 239 SER A CA 1
ATOM 1893 C C . SER A 1 239 ? 30.946 -1.993 -34.897 1.00 95.69 239 SER A C 1
ATOM 1895 O O . SER A 1 239 ? 30.330 -1.472 -33.961 1.00 95.69 239 SER A O 1
ATOM 1897 N N . GLU A 1 240 ? 30.883 -1.481 -36.131 1.00 96.25 240 GLU A N 1
ATOM 1898 C CA . GLU A 1 240 ? 30.088 -0.286 -36.452 1.00 96.25 240 GLU A CA 1
ATOM 1899 C C . GLU A 1 240 ? 28.588 -0.490 -36.170 1.00 96.25 240 GLU A C 1
ATOM 1901 O O . GLU A 1 240 ? 27.920 0.379 -35.592 1.00 96.25 240 GLU A O 1
ATOM 1906 N N . SER A 1 241 ? 28.058 -1.662 -36.540 1.00 95.00 241 SER A N 1
ATOM 1907 C CA . SER A 1 241 ? 26.670 -2.057 -36.272 1.00 95.00 241 SER A CA 1
ATOM 1908 C C . SER A 1 241 ? 26.391 -2.184 -34.770 1.00 95.00 241 SER A C 1
ATOM 1910 O O . SER A 1 241 ? 25.375 -1.677 -34.280 1.00 95.00 241 SER A O 1
ATOM 1912 N N . LEU A 1 242 ? 27.312 -2.789 -34.017 1.00 96.06 242 LEU A N 1
ATOM 1913 C CA . LEU A 1 242 ? 27.231 -2.943 -32.568 1.00 96.06 242 LEU A CA 1
ATOM 1914 C C . LEU A 1 242 ? 27.197 -1.574 -31.875 1.00 96.06 242 LEU A C 1
ATOM 1916 O O . LEU A 1 242 ? 26.309 -1.316 -31.063 1.00 96.06 242 LEU A O 1
ATOM 1920 N N . ALA A 1 243 ? 28.066 -0.641 -32.277 1.00 94.88 243 ALA A N 1
ATOM 1921 C CA . ALA A 1 243 ? 28.067 0.727 -31.760 1.00 94.88 243 ALA A CA 1
ATOM 1922 C C . ALA A 1 243 ? 26.758 1.486 -32.062 1.00 94.88 243 ALA A C 1
ATOM 1924 O O . ALA A 1 243 ? 26.319 2.331 -31.274 1.00 94.88 243 ALA A O 1
ATOM 1925 N N . ALA A 1 244 ? 26.109 1.214 -33.200 1.00 93.62 244 ALA A N 1
ATOM 1926 C CA . ALA A 1 244 ? 24.782 1.751 -33.498 1.00 93.62 244 ALA A CA 1
ATOM 1927 C C . ALA A 1 244 ? 23.693 1.135 -32.608 1.00 93.62 244 ALA A C 1
ATOM 1929 O O . ALA A 1 244 ? 22.854 1.862 -32.070 1.00 93.62 244 ALA A O 1
ATOM 1930 N N . LYS A 1 245 ? 23.732 -0.183 -32.399 1.00 93.00 245 LYS A N 1
ATOM 1931 C CA . LYS A 1 245 ? 22.763 -0.893 -31.557 1.00 93.00 245 LYS A CA 1
ATOM 1932 C C . LYS A 1 245 ? 22.909 -0.590 -30.074 1.00 93.00 245 LYS A C 1
ATOM 1934 O O . LYS A 1 245 ? 21.891 -0.511 -29.388 1.00 93.00 245 LYS A O 1
ATOM 1939 N N . GLU A 1 246 ? 24.116 -0.323 -29.590 1.00 94.44 246 GLU A N 1
ATOM 1940 C CA . GLU A 1 246 ? 24.324 0.114 -28.210 1.00 94.44 246 GLU A CA 1
ATOM 1941 C C . GLU A 1 246 ? 23.712 1.499 -27.962 1.00 94.44 246 GLU A C 1
ATOM 1943 O O . GLU A 1 246 ? 23.051 1.723 -26.946 1.00 94.44 246 GLU A O 1
ATOM 1948 N N . ARG A 1 247 ? 23.808 2.417 -28.936 1.00 94.00 247 ARG A N 1
ATOM 1949 C CA . ARG A 1 247 ? 23.110 3.714 -28.872 1.00 94.00 247 ARG A CA 1
ATOM 1950 C C . ARG A 1 247 ? 21.589 3.545 -28.813 1.00 94.00 247 ARG A C 1
ATOM 1952 O O . ARG A 1 247 ? 20.944 4.183 -27.977 1.00 94.00 247 ARG A O 1
ATOM 1959 N N . ASP A 1 248 ? 21.021 2.663 -29.638 1.00 92.75 248 ASP A N 1
ATOM 1960 C CA . ASP A 1 248 ? 19.588 2.333 -29.597 1.00 92.75 248 ASP A CA 1
ATOM 1961 C C . ASP A 1 248 ? 19.185 1.731 -28.234 1.00 92.75 248 ASP A C 1
ATOM 1963 O O . ASP A 1 248 ? 18.156 2.106 -27.658 1.00 92.75 248 ASP A O 1
ATOM 1967 N N . ARG A 1 249 ? 20.009 0.830 -27.678 1.00 92.88 249 ARG A N 1
ATOM 1968 C CA . ARG A 1 249 ? 19.791 0.198 -26.366 1.00 92.88 249 ARG A CA 1
ATOM 1969 C C . ARG A 1 249 ? 19.772 1.235 -25.243 1.00 92.88 249 ARG A C 1
ATOM 1971 O O . ARG A 1 249 ? 18.846 1.240 -24.428 1.00 92.88 249 ARG A O 1
ATOM 1978 N N . LEU A 1 250 ? 20.735 2.156 -25.231 1.00 93.88 250 LEU A N 1
ATOM 1979 C CA . LEU A 1 250 ? 20.805 3.253 -24.262 1.00 93.88 250 LEU A CA 1
ATOM 1980 C C . LEU A 1 250 ? 19.595 4.197 -24.367 1.00 93.88 250 LEU A C 1
ATOM 1982 O O . LEU A 1 250 ? 19.039 4.604 -23.341 1.00 93.88 250 LEU A O 1
ATOM 1986 N N . ALA A 1 251 ? 19.124 4.494 -25.582 1.00 94.25 251 ALA A N 1
ATOM 1987 C CA . ALA A 1 251 ? 17.911 5.287 -25.787 1.00 94.25 251 ALA A CA 1
ATOM 1988 C C . ALA A 1 251 ? 16.656 4.580 -25.233 1.00 94.25 251 ALA A C 1
ATOM 1990 O O . ALA A 1 251 ? 15.816 5.205 -24.578 1.00 94.25 251 ALA A O 1
ATOM 1991 N N . LEU A 1 252 ? 16.540 3.262 -25.430 1.00 93.31 252 LEU A N 1
ATOM 1992 C CA . LEU A 1 252 ? 15.450 2.458 -24.870 1.00 93.31 252 LEU A CA 1
ATOM 1993 C C . LEU A 1 252 ? 15.513 2.363 -23.337 1.00 93.31 252 LEU A C 1
ATOM 1995 O O . LEU A 1 252 ? 14.463 2.408 -22.692 1.00 93.31 252 LEU A O 1
ATOM 1999 N N . LEU A 1 253 ? 16.711 2.303 -22.744 1.00 91.12 253 LEU A N 1
ATOM 2000 C CA . LEU A 1 253 ? 16.894 2.380 -21.289 1.00 91.12 253 LEU A CA 1
ATOM 2001 C C . LEU A 1 253 ? 16.414 3.721 -20.725 1.00 91.12 253 LEU A C 1
ATOM 2003 O O . LEU A 1 253 ? 15.753 3.749 -19.686 1.00 91.12 253 LEU A O 1
ATOM 2007 N N . ALA A 1 254 ? 16.689 4.831 -21.413 1.00 90.81 254 ALA A N 1
ATOM 2008 C CA . ALA A 1 254 ? 16.185 6.142 -21.011 1.00 90.81 254 ALA A CA 1
ATOM 2009 C C . ALA A 1 254 ? 14.647 6.204 -21.062 1.00 90.81 254 ALA A C 1
ATOM 2011 O O . ALA A 1 254 ? 14.016 6.703 -20.128 1.00 90.81 254 ALA A O 1
ATOM 2012 N N . LEU A 1 255 ? 14.031 5.637 -22.106 1.00 88.31 255 LEU A N 1
ATOM 2013 C CA . LEU A 1 255 ? 12.571 5.539 -22.220 1.00 88.31 255 LEU A CA 1
ATOM 2014 C C . LEU A 1 255 ? 11.946 4.648 -21.140 1.00 88.31 255 LEU A C 1
ATOM 2016 O O . LEU A 1 255 ? 10.838 4.939 -20.689 1.00 88.31 255 LEU A O 1
ATOM 2020 N N . LEU A 1 256 ? 12.633 3.579 -20.723 1.00 86.00 256 LEU A N 1
ATOM 2021 C CA . LEU A 1 256 ? 12.185 2.736 -19.617 1.00 86.00 256 LEU A CA 1
ATOM 2022 C C . LEU A 1 256 ? 12.190 3.516 -18.299 1.00 86.00 256 LEU A C 1
ATOM 2024 O O . LEU A 1 256 ? 11.159 3.550 -17.633 1.00 86.00 256 LEU A O 1
ATOM 2028 N N . ARG A 1 257 ? 13.281 4.228 -17.986 1.00 85.69 257 ARG A N 1
ATOM 2029 C CA . ARG A 1 257 ? 13.360 5.083 -16.787 1.00 85.69 257 ARG A CA 1
ATOM 2030 C C . ARG A 1 257 ? 12.243 6.128 -16.763 1.00 85.69 257 ARG A C 1
ATOM 2032 O O . ARG A 1 257 ? 11.561 6.275 -15.758 1.00 85.69 257 ARG A O 1
ATOM 2039 N N . GLN A 1 258 ? 11.986 6.787 -17.895 1.00 82.81 258 GLN A N 1
ATOM 2040 C CA . GLN A 1 258 ? 10.874 7.739 -18.029 1.00 82.81 258 GLN A CA 1
ATOM 2041 C C . GLN A 1 258 ? 9.487 7.094 -17.906 1.00 82.81 258 GLN A C 1
ATOM 2043 O O . GLN A 1 258 ? 8.512 7.790 -17.638 1.00 82.81 258 GLN A O 1
ATOM 2048 N N . ALA A 1 259 ? 9.356 5.799 -18.197 1.00 78.06 259 ALA A N 1
ATOM 2049 C CA . ALA A 1 259 ? 8.101 5.079 -18.032 1.00 78.06 259 ALA A CA 1
ATOM 2050 C C . ALA A 1 259 ? 7.905 4.574 -16.595 1.00 78.06 259 ALA A C 1
ATOM 2052 O O . ALA A 1 259 ? 6.764 4.293 -16.230 1.00 78.06 259 ALA A O 1
ATOM 2053 N N . GLU A 1 260 ? 8.978 4.411 -15.819 1.00 74.75 260 GLU A N 1
ATOM 2054 C CA . GLU A 1 260 ? 8.972 3.952 -14.425 1.00 74.75 260 GLU A CA 1
ATOM 2055 C C . GLU A 1 260 ? 8.714 5.076 -13.414 1.00 74.75 260 GLU A C 1
ATOM 2057 O O . GLU A 1 260 ? 8.066 4.803 -12.400 1.00 74.75 260 GLU A O 1
ATOM 2062 N N . CYS A 1 261 ? 9.143 6.307 -13.721 1.00 56.44 261 CYS A N 1
ATOM 2063 C CA . CYS A 1 261 ? 8.699 7.534 -13.048 1.00 56.44 261 CYS A CA 1
ATOM 2064 C C . CYS A 1 261 ? 7.192 7.781 -13.236 1.00 56.44 261 CYS A C 1
ATOM 2066 O O . CYS A 1 261 ? 6.610 8.408 -12.329 1.00 56.44 261 CYS A O 1
#